Protein AF-A0AAU9UWS0-F1 (afdb_monomer)

Radius of gyration: 26.21 Å; Cα contacts (8 Å, |Δi|>4): 489; chains: 1; bounding box: 70×88×86 Å

Organism: Euphydryas editha (NCBI:txid104508)

Foldseek 3Di:
DPDPVNVVVVVVVVVVVVVVVVVPDDDFQDADPFQDCDDDPNRLCVVVCVCCVVVVFVCLRCQLQAEEEEEDCAQQRLLLLLVSLSSNHNEYEYEDQDADDPVRVLGPDDDPVRGPPRSQVRSVVVSCRNHVNYHYHGDNDDCLDPVNVVVVLCCQQQVGPVRGHGQEYEYPDADVSSLVSVLVSCLVNQGKYKYKYADLQRQKIKIFTDRHQFADTCVNDDPPCVVVVPDVVVVDDPPRGRDHHNVSSNVRSVVVNVVVSCCVGPVDHQGMWMAGNVVRDTDTDDSPDRPRPDDPPDDDDDDDDDDDDDPDDDDDDDPDDDDDDDDDDDDDDDDDDDDDDDDDDDDDDDDD

InterPro domains:
  IPR000594 THIF-type NAD/FAD binding fold [PF00899] (45-255)
  IPR029752 D-isomer specific 2-hydroxyacid dehydrogenase, NAD-binding domain conserved site 1 [PS00065] (68-96)
  IPR035985 Ubiquitin-activating enzyme-like [SSF69572] (36-256)
  IPR045886 ThiF/MoeB/HesA family [PTHR10953] (35-238)

pLDDT: mean 72.73, std 25.73, range [22.48, 98.5]

Sequence (352 aa):
MANVEELKKKISELEAKLAAAQGNSGPVRQKIDVMSSEVVDSNPYSRLMALKRMGIVDNYEKIRELSVAIVGVGGVGSVTAEMLTRCGIGKLILFDYDKVELANMNRLFFQPHQAGLSKVDAAAGTLQSINPDVAIDAYNYNITTVDNFQKFCDTISTGSLTGGPVDLVLSCVDNFEARMAINTACNELNQRWFESGVSENAVSGHIQFIIPGETACFACAPPLVVASKIDEKTLKKEGVCAASLPTTMGIVAGFLEDRQCNYWHRDLTSLCLRIGNTSNEISRAHPGRRVDLRPTFRDGGTEGRQGGECAGQTPPEPRRTQRRPQAAVLRSLPEYGDVRCPGLGGSPHREK

Nearest PDB structures (foldseek):
  6h77-assembly1_B  TM=9.672E-01  e=1.153E-42  Homo sapiens
  6h77-assembly2_D  TM=9.673E-01  e=1.304E-42  Homo sapiens
  6h77-assembly1_A  TM=9.525E-01  e=7.777E-42  Homo sapiens
  6h78-assembly4_H  TM=9.363E-01  e=7.138E-41  Homo sapiens
  6h78-assembly8_P  TM=9.263E-01  e=7.138E-41  Homo sapiens

Secondary structure (DSSP, 8-state):
---HHHHHHHHHHHHHHHHHHHTT---PPPP-SS------TT-TTHHHHHHHHTTS-TTGGGGGG-EEEEE--SHHHHHHHHHHHHHT-SEEEEE--PBP-GGGTTSSS--GGGTTSBHHHHHHHHHHHH-TTSEEEEE-S-TTSHHHHHHHHHHHHH-STTSS--SEEEE--SSHHHHHHHHHHHHHTT--EEEEEE-TTSSEEEEEEE-TTTS--TTTS--HHHHTT--GGGTS-TT-PPP--HHHHHHHHHHHHHHHHHHHHH-----EEEEETTTTEEEEPPS--------------------------PPPP------PPPPPP-PPPPPPP--PPP----------

Mean predicted aligned error: 14.97 Å

Solvent-accessible surface area (backbone atoms only — not comparable to full-atom values): 21258 Å² total; per-residue (Å²): 129,86,51,72,66,60,54,52,53,51,49,54,54,49,52,52,50,49,52,58,62,58,70,68,63,67,94,74,73,73,72,64,94,69,93,53,65,57,85,47,93,88,42,89,47,18,74,61,42,42,37,37,78,71,68,77,31,91,65,65,71,58,42,44,70,37,16,38,35,37,36,23,53,45,58,35,25,38,49,34,52,47,53,43,43,74,75,43,34,21,30,42,36,35,31,24,61,53,60,34,49,73,87,52,58,70,32,63,82,69,54,79,91,47,48,75,36,45,34,26,59,52,44,47,56,53,46,40,68,74,28,58,62,37,44,73,48,65,38,81,48,59,56,73,42,78,86,35,33,57,56,49,46,51,44,46,48,37,61,18,85,86,56,36,52,39,71,32,38,38,40,33,49,91,55,68,68,53,54,48,44,52,44,50,48,25,52,76,67,64,40,43,33,35,44,40,49,68,41,57,79,28,47,34,35,37,41,34,50,28,40,56,94,69,39,71,46,67,81,73,70,51,56,68,52,65,71,68,67,52,65,68,71,80,73,59,53,89,94,64,76,67,48,72,40,46,66,50,28,50,51,50,21,50,50,54,50,52,46,50,54,37,38,78,70,64,72,52,80,72,50,30,44,38,42,31,73,88,74,74,43,77,49,70,55,74,92,83,68,79,70,87,72,76,78,82,79,77,80,94,71,94,80,83,93,75,91,78,79,82,82,82,75,78,79,80,79,84,78,84,74,91,70,81,89,74,89,79,81,84,82,81,79,87,85,80,80,89,80,89,80,84,84,89,79,84,88,90,85,84,88,134

Structure (mmCIF, N/CA/C/O backbone):
data_AF-A0AAU9UWS0-F1
#
_entry.id   AF-A0AAU9UWS0-F1
#
loop_
_atom_site.group_PDB
_atom_site.id
_atom_site.type_symbol
_atom_site.label_atom_id
_atom_site.label_alt_id
_atom_site.label_comp_id
_atom_site.label_asym_id
_atom_site.label_entity_id
_atom_site.label_seq_id
_atom_site.pdbx_PDB_ins_code
_atom_site.Cartn_x
_atom_site.Cartn_y
_atom_site.Cartn_z
_atom_site.occupancy
_atom_site.B_iso_or_equiv
_atom_site.auth_seq_id
_atom_site.auth_comp_id
_atom_site.auth_asym_id
_atom_site.auth_atom_id
_atom_site.pdbx_PDB_model_num
ATOM 1 N N . MET A 1 1 ? 32.685 5.531 36.973 1.00 55.31 1 MET A N 1
ATOM 2 C CA . MET A 1 1 ? 31.607 4.560 36.694 1.00 55.31 1 MET A CA 1
ATOM 3 C C . MET A 1 1 ? 30.335 5.177 37.243 1.00 55.31 1 MET A C 1
ATOM 5 O O . MET A 1 1 ? 30.338 5.505 38.421 1.00 55.31 1 MET A O 1
ATOM 9 N N . ALA A 1 2 ? 29.336 5.469 36.404 1.00 57.09 2 ALA A N 1
ATOM 10 C CA . ALA A 1 2 ? 28.082 6.053 36.886 1.00 57.09 2 ALA A CA 1
ATOM 11 C C . ALA A 1 2 ? 27.468 5.117 37.937 1.00 57.09 2 ALA A C 1
ATOM 13 O O . ALA A 1 2 ? 27.395 3.907 37.712 1.00 57.09 2 ALA A O 1
ATOM 14 N N . ASN A 1 3 ? 27.116 5.664 39.100 1.00 81.94 3 ASN A N 1
ATOM 15 C CA . ASN A 1 3 ? 26.627 4.875 40.223 1.00 81.94 3 ASN A CA 1
ATOM 16 C C . ASN A 1 3 ? 25.255 4.281 39.852 1.00 81.94 3 ASN A C 1
ATOM 18 O O . ASN A 1 3 ? 24.423 4.966 39.257 1.00 81.94 3 ASN A O 1
ATOM 22 N N . VAL A 1 4 ? 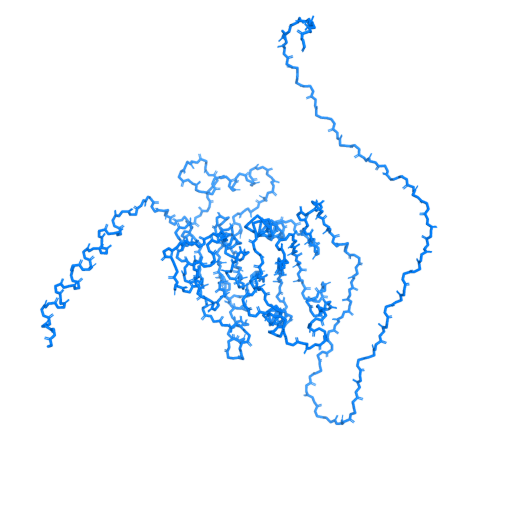25.003 3.011 40.180 1.00 83.81 4 VAL A N 1
ATOM 23 C CA . VAL A 1 4 ? 23.767 2.285 39.801 1.00 83.81 4 VAL A CA 1
ATOM 24 C C . VAL A 1 4 ? 22.504 3.034 40.255 1.00 83.81 4 VAL A C 1
ATOM 26 O O . VAL A 1 4 ? 21.469 3.001 39.591 1.00 83.81 4 VAL A O 1
ATOM 29 N N . GLU A 1 5 ? 22.605 3.762 41.362 1.00 83.69 5 GLU A N 1
ATOM 30 C CA . GLU A 1 5 ? 21.564 4.629 41.919 1.00 83.69 5 GLU A CA 1
ATOM 31 C C . GLU A 1 5 ? 21.222 5.835 41.035 1.00 83.69 5 GLU A C 1
ATOM 33 O O . GLU A 1 5 ? 20.052 6.185 40.875 1.00 83.69 5 GLU A O 1
ATOM 38 N N . GLU A 1 6 ? 22.226 6.436 40.400 1.00 86.56 6 GLU A N 1
ATOM 39 C CA . GLU A 1 6 ? 22.055 7.585 39.511 1.00 86.56 6 GLU A CA 1
ATOM 40 C C . GLU A 1 6 ? 21.340 7.173 38.217 1.00 86.56 6 GLU A C 1
ATOM 42 O O . GLU A 1 6 ? 20.445 7.872 37.742 1.00 86.56 6 GLU A O 1
ATOM 47 N N . LEU A 1 7 ? 21.661 5.983 37.695 1.00 86.31 7 LEU A N 1
ATOM 48 C CA . LEU A 1 7 ? 20.977 5.399 36.539 1.00 86.31 7 LEU A CA 1
ATOM 49 C C . LEU A 1 7 ? 19.516 5.056 36.851 1.00 86.31 7 LEU A C 1
ATOM 51 O O . LEU A 1 7 ? 18.639 5.379 36.054 1.00 86.31 7 LEU A O 1
ATOM 55 N N . LYS A 1 8 ? 19.231 4.469 38.021 1.00 86.06 8 LYS A N 1
ATOM 56 C CA . LYS A 1 8 ? 17.854 4.163 38.452 1.00 86.06 8 LYS A CA 1
ATOM 57 C C . LYS A 1 8 ? 17.001 5.420 38.599 1.00 86.06 8 LYS A C 1
ATOM 59 O O . LYS A 1 8 ? 15.863 5.441 38.135 1.00 86.06 8 LYS A O 1
ATOM 64 N N . LYS A 1 9 ? 17.558 6.485 39.182 1.00 90.50 9 LYS A N 1
ATOM 65 C CA . LYS A 1 9 ? 16.871 7.778 39.291 1.00 90.50 9 LYS A CA 1
ATOM 66 C C . LYS A 1 9 ? 16.565 8.367 37.912 1.00 90.50 9 LYS A C 1
ATOM 68 O O . LYS A 1 9 ? 15.461 8.843 37.676 1.00 90.50 9 LYS A O 1
ATOM 73 N N . LYS A 1 10 ? 17.516 8.270 36.980 1.00 89.50 10 LYS A N 1
ATOM 74 C CA . LYS A 1 10 ? 17.355 8.764 35.608 1.00 89.50 10 LYS A CA 1
ATOM 75 C C . LYS A 1 10 ? 16.310 7.972 34.817 1.00 89.50 10 LYS A C 1
ATOM 77 O O . LYS A 1 10 ? 15.551 8.574 34.069 1.00 89.50 10 LYS A O 1
ATOM 82 N N . ILE A 1 11 ? 16.241 6.653 35.010 1.00 90.50 11 ILE A N 1
ATOM 83 C CA . ILE A 1 11 ? 15.193 5.798 34.428 1.00 90.50 11 ILE A CA 1
ATOM 84 C C . ILE A 1 11 ? 13.820 6.211 34.964 1.00 90.50 11 ILE A C 1
ATOM 86 O O . ILE A 1 11 ? 12.936 6.507 34.171 1.00 90.50 11 ILE A O 1
ATOM 90 N N . SER A 1 12 ? 13.673 6.349 36.284 1.00 87.06 12 SER A N 1
ATOM 91 C CA . SER A 1 12 ? 12.421 6.794 36.911 1.00 87.06 12 SER A CA 1
ATOM 92 C C . SER A 1 12 ? 11.970 8.181 36.425 1.00 87.06 12 SER A C 1
ATOM 94 O O . SER A 1 12 ? 10.793 8.387 36.133 1.00 87.06 12 SER A O 1
ATOM 96 N N . GLU A 1 13 ? 12.895 9.136 36.286 1.00 89.38 13 GLU A N 1
ATOM 97 C CA . GLU A 1 13 ? 12.585 10.462 35.740 1.00 89.38 13 GLU A CA 1
ATOM 98 C C . GLU A 1 13 ? 12.164 10.406 34.264 1.00 89.38 13 GLU A C 1
ATOM 100 O O . GLU A 1 13 ? 11.300 11.175 33.840 1.00 89.38 13 GLU A O 1
ATOM 105 N N . LEU A 1 14 ? 12.765 9.518 33.467 1.00 88.62 14 LEU A N 1
ATOM 106 C CA . LEU A 1 14 ? 12.394 9.315 32.066 1.00 88.62 14 LEU A CA 1
ATOM 107 C C . LEU A 1 14 ? 11.036 8.621 31.933 1.00 88.62 14 LEU A C 1
ATOM 109 O O . LEU A 1 14 ? 10.243 9.041 31.098 1.00 88.62 14 LEU A O 1
ATOM 113 N N . GLU A 1 15 ? 10.732 7.635 32.775 1.00 83.56 15 GLU A N 1
ATOM 114 C CA . GLU A 1 15 ? 9.419 6.982 32.847 1.00 83.56 15 GLU A CA 1
ATOM 115 C C . GLU A 1 15 ? 8.322 7.978 33.243 1.00 83.56 15 GLU A C 1
ATOM 117 O O . GLU A 1 15 ? 7.266 8.017 32.615 1.00 83.56 15 GLU A O 1
ATOM 122 N N . ALA A 1 16 ? 8.588 8.857 34.215 1.00 78.50 16 ALA A N 1
ATOM 123 C CA . ALA A 1 16 ? 7.656 9.914 34.605 1.00 78.50 16 ALA A CA 1
ATOM 124 C C . ALA A 1 16 ? 7.432 10.939 33.478 1.00 78.50 16 ALA A C 1
ATOM 126 O O . ALA A 1 16 ? 6.302 11.364 33.237 1.00 78.50 16 ALA A O 1
ATOM 127 N N . LYS A 1 17 ? 8.491 11.315 32.747 1.00 81.75 17 LYS A N 1
ATOM 128 C CA . LYS A 1 17 ? 8.386 12.192 31.567 1.00 81.75 17 LYS A CA 1
ATOM 129 C 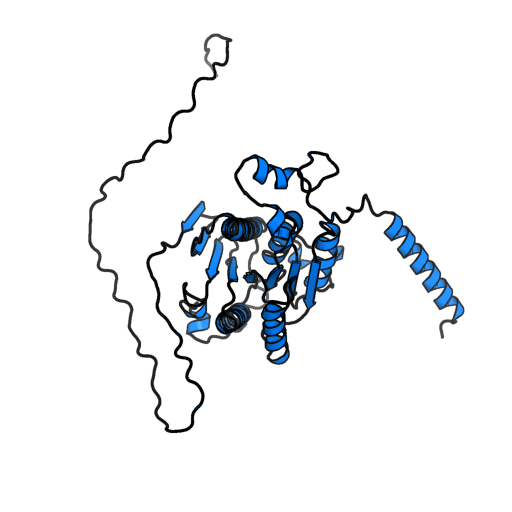C . LYS A 1 17 ? 7.646 11.520 30.412 1.00 81.75 17 LYS A C 1
ATOM 131 O O . LYS A 1 17 ? 6.868 12.189 29.738 1.00 81.75 17 LYS A O 1
ATOM 136 N N . LEU A 1 18 ? 7.853 10.220 30.204 1.00 75.62 18 LEU A N 1
ATOM 137 C CA . LEU A 1 18 ? 7.131 9.420 29.216 1.00 75.62 18 LEU A CA 1
ATOM 138 C C . LEU A 1 18 ? 5.636 9.374 29.557 1.00 75.62 18 LEU A C 1
ATOM 140 O O . LEU A 1 18 ? 4.812 9.676 28.700 1.00 75.62 18 LEU A O 1
ATOM 144 N N . ALA A 1 19 ? 5.293 9.093 30.815 1.00 66.56 19 ALA A N 1
ATOM 145 C CA . ALA A 1 19 ? 3.914 9.075 31.293 1.00 66.56 19 ALA A CA 1
ATOM 146 C C . ALA A 1 19 ? 3.243 10.456 31.177 1.00 66.56 19 ALA A C 1
ATOM 148 O O . ALA A 1 19 ? 2.097 10.553 30.743 1.00 66.56 19 ALA A O 1
ATOM 149 N N . ALA A 1 20 ? 3.961 11.540 31.492 1.00 63.38 20 ALA A N 1
ATOM 150 C CA . ALA A 1 20 ? 3.462 12.907 31.336 1.00 63.38 20 ALA A CA 1
ATOM 151 C C . ALA A 1 20 ? 3.269 13.308 29.860 1.00 63.38 20 ALA A C 1
ATOM 153 O O . ALA A 1 20 ? 2.310 14.004 29.534 1.00 63.38 20 ALA A O 1
ATOM 154 N N . ALA A 1 21 ? 4.143 12.849 28.959 1.00 63.69 21 ALA A N 1
ATOM 155 C CA . ALA A 1 21 ? 3.995 13.056 27.518 1.00 63.69 21 ALA A CA 1
ATOM 156 C C . ALA A 1 21 ? 2.835 12.231 26.929 1.00 63.69 21 ALA A C 1
ATOM 158 O O . ALA A 1 21 ? 2.129 12.708 26.043 1.00 63.69 21 ALA A O 1
ATOM 159 N N . GLN A 1 22 ? 2.605 11.023 27.448 1.00 59.25 22 GLN A N 1
ATOM 160 C CA . GLN A 1 22 ? 1.481 10.160 27.071 1.00 59.25 22 GLN A CA 1
ATOM 161 C C . GLN A 1 22 ? 0.138 10.666 27.618 1.00 59.25 22 GLN A C 1
ATOM 163 O O . GLN A 1 22 ? -0.881 10.512 26.953 1.00 59.25 22 GLN A O 1
ATOM 168 N N . GLY A 1 23 ? 0.127 11.331 28.778 1.00 46.03 23 GLY A N 1
ATOM 169 C CA . GLY A 1 23 ? -1.076 11.908 29.393 1.00 46.03 23 GLY A CA 1
ATOM 170 C C . GLY A 1 23 ? -1.702 13.082 28.630 1.00 46.03 23 GLY A C 1
ATOM 171 O O . GLY A 1 23 ? -2.795 13.516 28.982 1.00 46.03 23 GLY A O 1
ATOM 172 N N . ASN A 1 24 ? -1.041 13.581 27.581 1.00 47.44 24 ASN A N 1
ATOM 173 C CA . ASN A 1 24 ? -1.534 14.663 26.724 1.00 47.44 24 ASN A CA 1
ATOM 174 C C . ASN A 1 24 ? -2.158 14.152 25.409 1.00 47.44 24 ASN A C 1
ATOM 176 O O . ASN A 1 24 ? -2.361 14.924 24.470 1.00 47.44 24 ASN A O 1
ATOM 180 N N . SER A 1 25 ? -2.438 12.847 25.308 1.00 54.41 25 SER A N 1
ATOM 181 C CA . SER A 1 25 ? -3.137 12.280 24.159 1.00 54.41 25 SER A CA 1
ATOM 182 C C . SER A 1 25 ? -4.576 12.794 24.146 1.00 54.41 25 SER A C 1
ATOM 184 O O . SER A 1 25 ? -5.340 12.524 25.074 1.00 54.41 25 SER A O 1
ATOM 186 N N . GLY A 1 26 ? -4.951 13.532 23.099 1.00 58.41 26 GLY A N 1
ATOM 187 C CA . GLY A 1 26 ? -6.345 13.885 22.827 1.00 58.41 26 GLY A CA 1
ATOM 188 C C . GLY A 1 26 ? -7.258 12.648 22.737 1.00 58.41 26 GLY A C 1
ATOM 189 O O . GLY A 1 26 ? -6.796 11.522 22.918 1.00 58.41 26 GLY A O 1
ATOM 190 N N . PRO A 1 27 ? -8.560 12.823 22.457 1.00 63.34 27 PRO A N 1
ATOM 191 C CA . PRO A 1 27 ? -9.505 11.709 22.418 1.00 63.34 27 PRO A CA 1
ATOM 192 C C . PRO A 1 27 ? -9.009 10.595 21.485 1.00 63.34 27 PRO A C 1
ATOM 194 O O . PRO A 1 27 ? -8.915 10.775 20.271 1.00 63.34 27 PRO A O 1
ATOM 197 N N . VAL A 1 28 ? -8.670 9.444 22.072 1.00 69.75 28 VAL A N 1
ATOM 198 C CA . VAL A 1 28 ? -8.233 8.256 21.337 1.00 69.75 28 VAL A CA 1
ATOM 199 C C . VAL A 1 28 ? -9.476 7.536 20.844 1.00 69.75 28 VAL A C 1
ATOM 201 O O . VAL A 1 28 ? -10.366 7.190 21.624 1.00 69.75 28 VAL A O 1
ATOM 204 N N . ARG A 1 29 ? -9.545 7.320 19.532 1.00 81.00 29 ARG A N 1
ATOM 205 C CA . ARG A 1 29 ? -10.614 6.539 18.919 1.00 81.00 29 ARG A CA 1
ATOM 206 C C . ARG A 1 29 ? -10.610 5.124 19.506 1.00 81.00 29 ARG A C 1
ATOM 208 O O . ARG A 1 29 ? -9.566 4.484 19.560 1.00 81.00 29 ARG A O 1
ATOM 215 N N . GLN A 1 30 ? -11.773 4.636 19.928 1.00 86.06 30 GLN A N 1
ATOM 216 C CA . GLN A 1 30 ? -11.927 3.256 20.392 1.00 86.06 30 GLN A CA 1
ATOM 217 C C . GLN A 1 30 ? -12.166 2.300 19.223 1.00 86.06 30 GLN A C 1
ATOM 219 O O . GLN A 1 30 ? -12.632 2.713 18.156 1.00 86.06 30 GLN A O 1
ATOM 224 N N . LYS A 1 31 ? -11.848 1.022 19.446 1.00 90.06 31 LYS A N 1
ATOM 225 C CA . LYS A 1 31 ? -12.117 -0.042 18.483 1.00 90.06 31 LYS A CA 1
ATOM 226 C C . LYS A 1 31 ? -13.625 -0.296 18.390 1.00 90.06 31 LYS A C 1
ATOM 228 O O . LYS A 1 31 ? -14.308 -0.373 19.407 1.00 90.06 31 LYS A O 1
ATOM 233 N N . ILE A 1 32 ? -14.131 -0.412 17.171 1.00 90.50 32 ILE A N 1
ATOM 234 C CA . ILE A 1 32 ? -15.524 -0.684 16.830 1.00 90.50 32 ILE A CA 1
ATOM 235 C C . ILE A 1 32 ? -15.575 -2.071 16.196 1.00 90.50 32 ILE A C 1
ATOM 237 O O . ILE A 1 32 ? -15.026 -2.274 15.113 1.00 90.50 32 ILE A O 1
ATOM 241 N N . ASP A 1 33 ? -16.273 -3.019 16.816 1.00 87.62 33 ASP A N 1
ATOM 242 C CA . ASP A 1 33 ? -16.342 -4.397 16.306 1.00 87.62 33 ASP A CA 1
ATOM 243 C C . ASP A 1 33 ? -17.266 -4.534 15.090 1.00 87.62 33 ASP A C 1
ATOM 245 O O . ASP A 1 33 ? -16.942 -5.237 14.134 1.00 87.62 33 ASP A O 1
ATOM 249 N N . VAL A 1 34 ? -18.382 -3.799 15.071 1.00 87.38 34 VAL A N 1
ATOM 250 C CA . VAL A 1 34 ? -19.378 -3.849 13.991 1.00 87.38 34 VAL A CA 1
ATOM 251 C C . VAL A 1 34 ? -19.614 -2.454 13.428 1.00 87.38 34 VAL A C 1
ATOM 253 O O . VAL A 1 34 ? -19.892 -1.511 14.168 1.00 87.38 34 VAL A O 1
ATOM 256 N N . MET A 1 35 ? -19.519 -2.316 12.104 1.00 87.94 35 MET A N 1
ATOM 257 C CA . MET A 1 35 ? -19.745 -1.038 11.434 1.00 87.94 35 MET A CA 1
ATOM 258 C C . MET A 1 35 ? -21.229 -0.651 11.518 1.00 87.94 35 MET A C 1
ATOM 260 O O . MET A 1 35 ? -22.098 -1.370 11.030 1.00 87.94 35 MET A O 1
ATOM 264 N N . SER A 1 36 ? -21.524 0.487 12.151 1.00 86.88 36 SER A N 1
ATOM 265 C CA . SER A 1 36 ? -22.892 0.985 12.328 1.00 86.88 36 SER A CA 1
ATOM 266 C C . SER A 1 36 ? -23.236 2.058 11.297 1.00 86.88 36 SER A C 1
ATOM 268 O O . SER A 1 36 ? -22.412 2.914 10.972 1.00 86.88 36 SER A O 1
ATOM 270 N N . SER A 1 37 ? -24.488 2.059 10.828 1.00 86.00 37 SER A N 1
ATOM 271 C CA . SER A 1 37 ? -25.032 3.131 9.980 1.00 86.00 37 SER A CA 1
ATOM 272 C C . SER A 1 37 ? -25.582 4.321 10.775 1.00 86.00 37 SER A C 1
ATOM 274 O O . SER A 1 37 ? -26.050 5.295 10.186 1.00 86.00 37 SER A O 1
ATOM 276 N N . GLU A 1 38 ? -25.566 4.250 12.106 1.00 86.50 38 GLU A N 1
ATOM 277 C CA . GLU A 1 38 ? -26.071 5.308 12.974 1.00 86.50 38 GLU A CA 1
ATOM 278 C C . GLU A 1 38 ? -25.337 6.633 12.723 1.00 86.50 38 GLU A C 1
ATOM 280 O O . GLU A 1 38 ? -24.106 6.688 12.678 1.00 86.50 38 GLU A O 1
ATOM 285 N N . VAL A 1 39 ? -26.102 7.710 12.535 1.00 88.75 39 VAL A N 1
ATOM 286 C CA . VAL A 1 39 ? -25.559 9.035 12.219 1.00 88.75 39 VAL A CA 1
ATOM 287 C C . VAL A 1 39 ? -25.412 9.816 13.517 1.00 88.75 39 VAL A C 1
ATOM 289 O O . VAL A 1 39 ? -26.301 10.561 13.915 1.00 88.75 39 VAL A O 1
ATOM 292 N N . VAL A 1 40 ? -24.276 9.606 14.171 1.00 87.50 40 VAL A N 1
ATOM 293 C CA . VAL A 1 40 ? -23.841 10.324 15.373 1.00 87.50 40 VAL A CA 1
ATOM 294 C C . VAL A 1 40 ? -22.407 10.805 15.179 1.00 87.50 40 VAL A C 1
ATOM 296 O O . VAL A 1 40 ? -21.637 10.198 14.430 1.00 87.50 40 VAL A O 1
ATOM 299 N N . ASP A 1 41 ? -22.030 11.890 15.852 1.00 83.19 41 ASP A N 1
ATOM 300 C CA . ASP A 1 41 ? -20.695 12.486 15.702 1.00 83.19 41 ASP A CA 1
ATOM 301 C C . ASP A 1 41 ? -19.568 11.583 16.224 1.00 83.19 41 ASP A C 1
ATOM 303 O O . ASP A 1 41 ? -18.431 11.689 15.772 1.00 83.19 41 ASP A O 1
ATOM 307 N N . SER A 1 42 ? -19.885 10.640 17.113 1.00 85.81 42 SER A N 1
ATOM 308 C CA . SER A 1 42 ? -18.951 9.626 17.610 1.00 85.81 42 SER A CA 1
ATOM 309 C C . SER A 1 42 ? -18.711 8.466 16.637 1.00 85.81 42 SER A C 1
ATOM 311 O O . SER A 1 42 ? -17.771 7.702 16.849 1.00 85.81 42 SER A O 1
ATOM 313 N N . ASN A 1 43 ? -19.527 8.308 15.584 1.00 88.25 43 ASN A N 1
ATOM 314 C CA . ASN A 1 43 ? -19.390 7.217 14.619 1.00 88.25 43 ASN A CA 1
ATOM 315 C C . ASN A 1 43 ? -18.567 7.664 13.393 1.00 88.25 43 ASN A C 1
ATOM 317 O O . ASN A 1 43 ? -19.117 8.321 12.496 1.00 88.25 43 ASN A O 1
ATOM 321 N N . PRO A 1 44 ? -17.291 7.249 13.278 1.00 88.56 44 PRO A N 1
ATOM 322 C CA . PRO A 1 44 ? -16.430 7.626 12.157 1.00 88.56 44 PRO A CA 1
ATOM 323 C C . PRO A 1 44 ? -16.886 7.018 10.822 1.00 88.56 44 PRO A C 1
ATOM 325 O O . PRO A 1 44 ? -16.556 7.551 9.766 1.00 88.56 44 PRO A O 1
ATOM 328 N N . TYR A 1 45 ? -17.682 5.943 10.847 1.00 90.69 45 TYR A N 1
ATOM 329 C CA . TYR A 1 45 ? -18.176 5.261 9.648 1.00 90.69 45 TYR A CA 1
ATOM 330 C C . TYR A 1 45 ? -19.523 5.784 9.148 1.00 90.69 45 TYR A C 1
ATOM 332 O O . TYR A 1 45 ? -19.959 5.405 8.066 1.00 90.69 45 TYR A O 1
ATOM 340 N N . SER A 1 46 ? -20.184 6.678 9.890 1.00 89.38 46 SER A N 1
ATOM 341 C CA . SER A 1 46 ? -21.529 7.179 9.564 1.00 89.38 46 SER A CA 1
ATOM 342 C C . SER A 1 46 ? -21.657 7.721 8.131 1.00 89.38 46 SER A C 1
ATOM 344 O O . SER A 1 46 ? -22.635 7.428 7.443 1.00 89.38 46 SER A O 1
ATOM 346 N N . ARG A 1 47 ? -20.653 8.472 7.652 1.00 88.69 47 ARG A N 1
ATOM 347 C CA . ARG A 1 47 ? -20.633 9.046 6.291 1.00 88.69 47 ARG A CA 1
ATOM 348 C C . ARG A 1 47 ? -20.333 7.994 5.218 1.00 88.69 47 ARG A C 1
ATOM 350 O O . ARG A 1 47 ? -20.873 8.084 4.123 1.00 88.69 47 ARG A O 1
ATOM 357 N N . LEU A 1 48 ? -19.530 6.984 5.540 1.00 87.12 48 LEU A N 1
ATOM 358 C CA . LEU A 1 48 ? -19.213 5.879 4.631 1.00 87.12 48 LEU A CA 1
ATOM 359 C C . LEU A 1 48 ? -20.421 4.949 4.465 1.00 87.12 48 LEU A C 1
ATOM 361 O O . LEU A 1 48 ? -20.844 4.648 3.353 1.00 87.12 48 LEU A O 1
ATOM 365 N N . MET A 1 49 ? -21.083 4.616 5.572 1.00 85.69 49 MET A N 1
ATOM 366 C CA . MET A 1 49 ? -22.313 3.823 5.591 1.00 85.69 49 MET A CA 1
ATOM 367 C C . MET A 1 49 ? -23.503 4.517 4.918 1.00 85.69 49 MET A C 1
ATOM 369 O O . MET A 1 49 ? -24.465 3.856 4.520 1.00 85.69 49 MET A O 1
ATOM 373 N N . ALA A 1 50 ? -23.450 5.839 4.732 1.00 87.06 50 ALA A N 1
ATOM 374 C CA . ALA A 1 50 ? -24.435 6.550 3.926 1.00 87.06 50 ALA A CA 1
ATOM 375 C C . ALA A 1 50 ? -24.409 6.107 2.450 1.00 87.06 50 ALA A C 1
ATOM 377 O O . ALA A 1 50 ? -25.466 6.093 1.824 1.00 87.06 50 ALA A O 1
ATOM 378 N N . LEU A 1 51 ? -23.266 5.648 1.916 1.00 81.75 51 LEU A N 1
ATOM 379 C CA . LEU A 1 51 ? -23.165 5.111 0.548 1.00 81.75 51 LEU A CA 1
ATOM 380 C C . LEU A 1 51 ? -24.085 3.903 0.333 1.00 81.75 51 LEU A C 1
ATOM 382 O O . LEU A 1 51 ? -24.680 3.765 -0.738 1.00 81.75 51 LEU A O 1
ATOM 386 N N . LYS A 1 52 ? -24.263 3.081 1.375 1.00 82.94 52 LYS A N 1
ATOM 387 C CA . LYS A 1 52 ? -25.219 1.969 1.389 1.00 82.94 52 LYS A CA 1
ATOM 388 C C . LYS A 1 52 ? -26.662 2.445 1.362 1.00 82.94 52 LYS A C 1
ATOM 390 O O . LYS A 1 52 ? -27.467 1.944 0.586 1.00 82.94 52 LYS A O 1
ATOM 395 N N . ARG A 1 53 ? -26.987 3.478 2.142 1.00 83.00 53 ARG A N 1
ATOM 396 C CA . ARG A 1 53 ? -28.331 4.086 2.148 1.00 83.00 53 ARG A CA 1
ATOM 397 C C . ARG A 1 53 ? -28.677 4.768 0.825 1.00 83.00 53 ARG A C 1
ATOM 399 O O . ARG A 1 53 ? -29.839 4.792 0.443 1.00 83.00 53 ARG A O 1
ATOM 406 N N . MET A 1 54 ? -27.676 5.308 0.135 1.00 85.06 54 MET A N 1
ATOM 407 C CA . MET A 1 54 ? -27.827 5.946 -1.173 1.00 85.06 54 MET A CA 1
ATOM 408 C C . MET A 1 54 ? -27.875 4.944 -2.338 1.00 85.06 54 MET A C 1
ATOM 410 O O . MET A 1 54 ? -28.040 5.368 -3.479 1.00 85.06 54 MET A O 1
ATOM 414 N N . GLY A 1 55 ? -27.711 3.640 -2.081 1.00 80.81 55 GLY A N 1
ATOM 415 C CA . GLY A 1 55 ? -27.682 2.613 -3.127 1.00 80.81 55 GLY A CA 1
ATOM 416 C C . GLY A 1 55 ? -26.466 2.712 -4.056 1.00 80.81 55 GLY A C 1
ATOM 417 O O . GLY A 1 55 ? -26.526 2.272 -5.201 1.00 80.81 55 GLY A O 1
ATOM 418 N N . ILE A 1 56 ? -25.372 3.334 -3.599 1.00 77.44 56 ILE A N 1
ATOM 419 C CA . ILE A 1 56 ? -24.115 3.411 -4.361 1.00 77.44 56 ILE A CA 1
ATOM 420 C C . ILE A 1 56 ? -23.296 2.132 -4.146 1.00 77.44 56 ILE A C 1
ATOM 422 O O . ILE A 1 56 ? -22.681 1.634 -5.088 1.00 77.44 56 ILE A O 1
ATOM 426 N N . VAL A 1 57 ? -23.303 1.612 -2.913 1.00 76.00 57 VAL A N 1
ATOM 427 C CA . VAL A 1 57 ? -22.572 0.411 -2.491 1.00 76.00 57 VAL A CA 1
ATOM 428 C C . VAL A 1 57 ? -23.486 -0.482 -1.655 1.00 76.00 57 VAL A C 1
ATOM 430 O O . VAL A 1 57 ? -23.843 -0.113 -0.544 1.00 76.00 57 VAL A O 1
ATOM 433 N N . ASP A 1 58 ? -23.828 -1.675 -2.137 1.00 77.88 58 ASP A N 1
ATOM 434 C CA . ASP A 1 58 ? -24.826 -2.526 -1.464 1.00 77.88 58 ASP A CA 1
ATOM 435 C C . ASP A 1 58 ? -24.348 -3.094 -0.115 1.00 77.88 58 ASP A C 1
ATOM 437 O O . ASP A 1 58 ? -25.125 -3.213 0.836 1.00 77.88 58 ASP A O 1
ATOM 441 N N . ASN A 1 59 ? -23.060 -3.432 -0.010 1.00 82.38 59 ASN A N 1
ATOM 442 C CA . ASN A 1 59 ? -22.471 -4.045 1.181 1.00 82.38 59 ASN A CA 1
ATOM 443 C C . ASN A 1 59 ? -21.115 -3.413 1.510 1.00 82.38 59 ASN A C 1
ATOM 445 O O . ASN A 1 59 ? -20.061 -3.994 1.246 1.00 82.38 59 ASN A O 1
ATOM 449 N N . TYR A 1 60 ? -21.155 -2.191 2.042 1.00 83.25 60 TYR A N 1
ATOM 450 C CA . TYR A 1 60 ? -19.949 -1.442 2.395 1.00 83.25 60 TYR A CA 1
ATOM 451 C C . TYR A 1 60 ? -19.149 -2.156 3.495 1.00 83.25 60 TYR A C 1
ATOM 453 O O . TYR A 1 60 ? -17.923 -2.170 3.463 1.00 83.25 60 TYR A O 1
ATOM 461 N N . GLU A 1 61 ? -19.829 -2.822 4.433 1.00 86.69 61 GLU A N 1
ATOM 462 C CA . GLU A 1 61 ? -19.201 -3.489 5.578 1.00 86.69 61 GLU A CA 1
ATOM 463 C C . GLU A 1 61 ? -18.209 -4.589 5.169 1.00 86.69 61 GLU A C 1
ATOM 465 O O . GLU A 1 61 ? -17.253 -4.844 5.902 1.00 86.69 61 GLU A O 1
ATOM 470 N N . LYS A 1 62 ? -18.379 -5.177 3.974 1.00 86.06 62 LYS A N 1
ATOM 471 C CA . LYS A 1 62 ? -17.487 -6.202 3.411 1.00 86.06 62 LYS A CA 1
ATOM 472 C C . LYS A 1 62 ? -16.028 -5.745 3.312 1.00 86.06 62 LYS A C 1
ATOM 474 O O . LYS A 1 62 ? -15.130 -6.579 3.347 1.00 86.06 62 LYS A O 1
ATOM 479 N N . ILE A 1 63 ? -15.763 -4.436 3.247 1.00 86.06 63 ILE A N 1
ATOM 480 C CA . ILE A 1 63 ? -14.394 -3.899 3.226 1.00 86.06 63 ILE A CA 1
ATOM 481 C C . ILE A 1 63 ? -13.559 -4.354 4.440 1.00 86.06 63 ILE A C 1
ATOM 483 O O . ILE A 1 63 ? -12.343 -4.502 4.337 1.00 86.06 63 ILE A O 1
ATOM 487 N N . ARG A 1 64 ? -14.209 -4.661 5.572 1.00 90.12 64 ARG A N 1
ATOM 488 C CA . ARG A 1 64 ? -13.556 -5.172 6.788 1.00 90.12 64 ARG A CA 1
ATOM 489 C C . ARG A 1 64 ? -13.064 -6.609 6.698 1.00 90.12 64 ARG A C 1
ATOM 491 O O . ARG A 1 64 ? -12.300 -7.037 7.554 1.00 90.12 64 ARG A O 1
ATOM 498 N N . GLU A 1 65 ? -13.508 -7.354 5.699 1.00 90.81 65 GLU A N 1
ATOM 499 C CA . GLU A 1 65 ? -13.075 -8.734 5.475 1.00 90.81 65 GLU A CA 1
ATOM 500 C C . GLU A 1 65 ? -11.829 -8.788 4.582 1.00 90.81 65 GLU A C 1
ATOM 502 O O . GLU A 1 65 ? -11.161 -9.817 4.513 1.00 90.81 65 GLU A O 1
ATOM 507 N N . LEU A 1 66 ? -11.498 -7.672 3.925 1.00 90.12 66 LEU A N 1
ATOM 508 C CA . LEU A 1 66 ? -10.457 -7.607 2.910 1.00 90.12 66 LEU A CA 1
ATOM 509 C C . LEU A 1 66 ? -9.073 -7.331 3.505 1.00 90.12 66 LEU A C 1
ATOM 511 O O . LEU A 1 66 ? -8.911 -6.559 4.455 1.00 90.12 66 LEU A O 1
ATOM 515 N N . SER A 1 67 ? -8.061 -7.930 2.885 1.00 94.62 67 SER A N 1
ATOM 516 C CA . SER A 1 67 ? -6.647 -7.816 3.240 1.00 94.62 67 SER A CA 1
ATOM 517 C C . SER A 1 67 ? -5.824 -7.328 2.052 1.00 94.62 67 SER A C 1
ATOM 519 O O . SER A 1 67 ? -5.709 -8.025 1.047 1.00 94.62 67 SER A O 1
ATOM 521 N N . VAL A 1 68 ? -5.214 -6.149 2.161 1.00 95.31 68 VAL A N 1
ATOM 522 C CA . VAL A 1 68 ? -4.464 -5.524 1.061 1.00 95.31 68 VAL A CA 1
ATOM 523 C C . VAL A 1 68 ? -2.985 -5.412 1.407 1.00 95.31 68 VAL A C 1
ATOM 525 O O . VAL A 1 68 ? -2.619 -4.869 2.448 1.00 95.31 68 VAL A O 1
ATOM 528 N N . ALA A 1 69 ? -2.126 -5.881 0.505 1.00 97.94 69 ALA A N 1
ATOM 529 C CA . ALA A 1 69 ? -0.684 -5.688 0.596 1.00 97.94 69 ALA A CA 1
ATOM 530 C C . ALA A 1 69 ? -0.256 -4.438 -0.184 1.00 97.94 69 ALA A C 1
ATOM 532 O O . ALA A 1 69 ? -0.613 -4.284 -1.348 1.00 97.94 69 ALA A O 1
ATOM 533 N N . ILE A 1 70 ? 0.530 -3.557 0.429 1.00 97.88 70 ILE A N 1
ATOM 534 C CA . ILE A 1 70 ? 1.077 -2.342 -0.178 1.00 97.88 70 ILE A CA 1
ATOM 535 C C . ILE A 1 70 ? 2.597 -2.451 -0.180 1.00 97.88 70 ILE A C 1
ATOM 537 O O . ILE A 1 70 ? 3.224 -2.545 0.876 1.00 97.88 70 ILE A O 1
ATOM 541 N N . VAL A 1 71 ? 3.191 -2.409 -1.370 1.00 97.94 71 VAL A N 1
ATOM 542 C CA . VAL A 1 71 ? 4.643 -2.444 -1.557 1.00 97.94 71 VAL A CA 1
ATOM 543 C C . VAL A 1 71 ? 5.136 -1.053 -1.933 1.00 97.94 71 VAL A C 1
ATOM 545 O O . VAL A 1 71 ? 4.769 -0.517 -2.978 1.00 97.94 71 VAL A O 1
ATOM 548 N N . GLY A 1 72 ? 5.978 -0.477 -1.080 1.00 96.56 72 GLY A N 1
ATOM 549 C CA . GLY A 1 72 ? 6.424 0.910 -1.125 1.00 96.56 72 GLY A CA 1
ATOM 550 C C . GLY A 1 72 ? 5.472 1.826 -0.359 1.00 96.56 72 GLY A C 1
ATOM 551 O O . GLY A 1 72 ? 4.401 2.170 -0.848 1.00 96.56 72 GLY A O 1
ATOM 552 N N . VAL A 1 73 ? 5.889 2.299 0.813 1.00 95.25 73 VAL A N 1
ATOM 553 C CA . VAL A 1 73 ? 5.174 3.260 1.673 1.00 95.25 73 VAL A CA 1
ATOM 554 C C . VAL A 1 73 ? 5.810 4.649 1.522 1.00 95.25 73 VAL A C 1
ATOM 556 O O . VAL A 1 73 ? 6.102 5.362 2.478 1.00 95.25 73 VAL A O 1
ATOM 559 N N . GLY A 1 74 ? 6.067 5.026 0.267 1.00 91.25 74 GLY A N 1
ATOM 560 C CA . GLY A 1 74 ? 6.539 6.350 -0.135 1.00 91.25 74 GLY A CA 1
ATOM 561 C C . GLY A 1 74 ? 5.385 7.330 -0.352 1.00 91.25 74 GLY A C 1
ATOM 562 O O . GLY A 1 74 ? 4.342 7.222 0.272 1.00 91.25 74 GLY A O 1
ATOM 563 N N . GLY A 1 75 ? 5.535 8.278 -1.282 1.00 88.88 75 GLY A N 1
ATOM 564 C CA . GLY A 1 75 ? 4.544 9.348 -1.471 1.00 88.88 75 GLY A CA 1
ATOM 565 C C . GLY A 1 75 ? 3.156 8.895 -1.944 1.00 88.88 75 GLY A C 1
ATOM 566 O O . GLY A 1 75 ? 2.161 9.469 -1.520 1.00 88.88 75 GLY A O 1
ATOM 567 N N . VAL A 1 76 ? 3.075 7.875 -2.807 1.00 90.44 76 VAL A N 1
ATOM 568 C CA . VAL A 1 76 ? 1.786 7.303 -3.250 1.00 90.44 76 VAL A CA 1
ATOM 569 C C . VAL A 1 76 ? 1.278 6.278 -2.238 1.00 90.44 76 VAL A C 1
ATOM 571 O O . VAL A 1 76 ? 0.114 6.315 -1.845 1.00 90.44 76 VAL A O 1
ATOM 574 N N . GLY A 1 77 ? 2.154 5.374 -1.793 1.00 93.94 77 GLY A N 1
ATOM 575 C CA . GLY A 1 77 ? 1.769 4.267 -0.922 1.00 93.94 77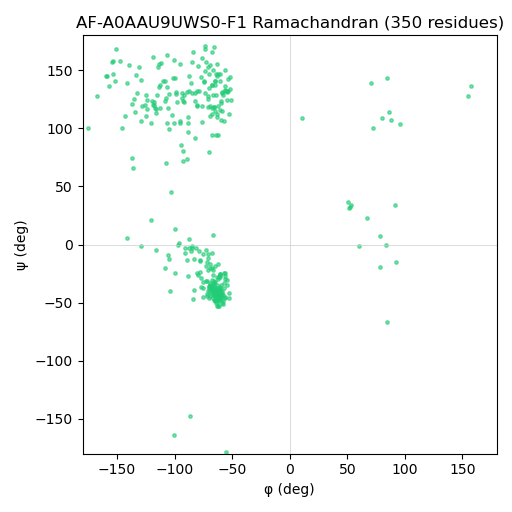 GLY A CA 1
ATOM 576 C C . GLY A 1 77 ? 1.325 4.693 0.472 1.00 93.94 77 GLY A C 1
ATOM 577 O O . GLY A 1 77 ? 0.370 4.121 0.983 1.00 93.94 77 GLY A O 1
ATOM 578 N N . SER A 1 78 ? 1.939 5.723 1.064 1.00 95.00 78 SER A N 1
ATOM 579 C CA . SER A 1 78 ? 1.538 6.225 2.384 1.00 95.00 78 SER A CA 1
ATOM 580 C C . SER A 1 78 ? 0.125 6.819 2.371 1.00 95.00 78 SER A C 1
ATOM 582 O O . SER A 1 78 ? -0.698 6.488 3.221 1.00 95.00 78 SER A O 1
ATOM 584 N N . VAL A 1 79 ? -0.195 7.618 1.348 1.00 94.19 79 VAL A N 1
ATOM 585 C CA . VAL A 1 79 ? -1.533 8.193 1.143 1.00 94.19 79 VAL A CA 1
ATOM 586 C C . VAL A 1 79 ? -2.552 7.101 0.823 1.00 94.19 79 VAL A C 1
ATOM 588 O O . VAL A 1 79 ? -3.655 7.117 1.360 1.00 94.19 79 VAL A O 1
ATOM 591 N N . THR A 1 80 ? -2.175 6.119 0.001 1.00 92.38 80 THR A N 1
ATOM 592 C CA . THR A 1 80 ? -3.025 4.957 -0.309 1.00 92.38 80 THR A CA 1
ATOM 593 C C . THR A 1 80 ? -3.361 4.171 0.961 1.00 92.38 80 THR A C 1
ATOM 595 O O . THR A 1 80 ? -4.522 3.849 1.202 1.00 92.38 80 THR A O 1
ATOM 598 N N . ALA A 1 81 ? -2.364 3.908 1.811 1.00 95.75 81 ALA A N 1
ATOM 599 C CA . ALA A 1 81 ? -2.557 3.226 3.086 1.00 95.75 81 ALA A CA 1
ATOM 600 C C . ALA A 1 81 ? -3.468 4.028 4.030 1.00 95.75 81 ALA A C 1
ATOM 602 O O . ALA A 1 81 ? -4.346 3.455 4.675 1.00 95.75 81 ALA A O 1
ATOM 603 N N . GLU A 1 82 ? -3.308 5.355 4.077 1.00 95.81 82 GLU A N 1
ATOM 604 C CA . GLU A 1 82 ? -4.171 6.240 4.861 1.00 95.81 82 GLU A CA 1
ATOM 605 C C . GLU A 1 82 ? -5.626 6.206 4.382 1.00 95.81 82 GLU A C 1
ATOM 607 O O . GLU A 1 82 ? -6.530 6.050 5.205 1.00 95.81 82 GLU A O 1
ATOM 612 N N . MET A 1 83 ? -5.864 6.311 3.071 1.00 91.88 83 MET A N 1
ATOM 613 C CA . MET A 1 83 ? -7.209 6.252 2.490 1.00 91.88 83 MET A CA 1
ATOM 614 C C . MET A 1 83 ? -7.899 4.929 2.843 1.00 91.88 83 MET A C 1
ATOM 616 O O . MET A 1 83 ? -8.973 4.948 3.441 1.00 91.88 83 MET A O 1
ATOM 620 N N . LEU A 1 84 ? -7.239 3.788 2.614 1.00 89.94 84 LEU A N 1
ATOM 621 C CA . LEU A 1 84 ? -7.785 2.467 2.954 1.00 89.94 84 LEU A CA 1
ATOM 622 C C . LEU A 1 84 ? -8.057 2.303 4.453 1.00 89.94 84 LEU A C 1
ATOM 624 O O . LEU A 1 84 ? -9.091 1.764 4.859 1.00 89.94 84 LEU A O 1
ATOM 628 N N . THR A 1 85 ? -7.160 2.826 5.287 1.00 95.25 85 THR A N 1
ATOM 629 C CA . THR A 1 85 ? -7.323 2.822 6.744 1.00 95.25 85 THR A CA 1
ATOM 630 C C . THR A 1 85 ? -8.552 3.626 7.165 1.00 95.25 85 THR A C 1
ATOM 632 O O . THR A 1 85 ? -9.324 3.186 8.019 1.00 95.25 85 THR A O 1
ATOM 635 N N . ARG A 1 86 ? -8.787 4.791 6.550 1.00 93.88 86 ARG A N 1
ATOM 636 C CA . ARG A 1 86 ? -9.968 5.628 6.817 1.00 93.88 86 ARG A CA 1
ATOM 637 C C . ARG A 1 86 ? -11.260 4.991 6.307 1.00 93.88 86 ARG A C 1
ATOM 639 O O . ARG A 1 86 ? -12.278 5.112 6.984 1.00 93.88 86 ARG A O 1
ATOM 646 N N . CYS A 1 87 ? -11.207 4.273 5.185 1.00 88.31 87 CYS A N 1
ATOM 647 C CA . CYS A 1 87 ? -12.338 3.519 4.639 1.00 88.31 87 CYS A CA 1
ATOM 648 C C . CYS A 1 87 ? -12.717 2.300 5.498 1.00 88.31 87 CYS A C 1
ATOM 650 O O . CYS A 1 87 ? -13.864 1.851 5.440 1.00 88.31 87 CYS A O 1
ATOM 652 N N . GLY A 1 88 ? -11.803 1.823 6.350 1.00 90.69 88 GLY A N 1
ATOM 653 C CA . GLY A 1 88 ? -12.049 0.732 7.294 1.00 90.69 88 GLY A CA 1
ATOM 654 C C . GLY A 1 88 ? -11.709 -0.647 6.742 1.00 90.69 88 GLY A C 1
ATOM 655 O O . GLY A 1 88 ? -12.404 -1.603 7.076 1.00 90.69 88 GLY A O 1
ATOM 656 N N . ILE A 1 89 ? -10.671 -0.739 5.904 1.00 92.75 89 ILE A N 1
ATOM 657 C CA . ILE A 1 89 ? -10.130 -2.014 5.419 1.00 92.75 89 ILE A CA 1
ATOM 658 C C . ILE A 1 89 ? -9.834 -2.975 6.578 1.00 92.75 89 ILE A C 1
ATOM 660 O O . ILE A 1 89 ? -9.416 -2.550 7.653 1.00 92.75 89 ILE A O 1
ATOM 664 N N . GLY A 1 90 ? -10.048 -4.271 6.370 1.00 93.31 90 GLY A N 1
ATOM 665 C CA . GLY A 1 90 ? -9.814 -5.279 7.401 1.00 93.31 90 GLY A CA 1
ATOM 666 C C . GLY A 1 90 ? -8.353 -5.370 7.830 1.00 93.31 90 GLY A C 1
ATOM 667 O O . GLY A 1 90 ? -8.030 -5.273 9.018 1.00 93.31 90 GLY A O 1
ATOM 668 N N . LYS A 1 91 ? -7.461 -5.542 6.851 1.00 97.50 91 LYS A N 1
ATOM 669 C CA . LYS A 1 91 ? -6.023 -5.679 7.087 1.00 97.50 91 LYS A CA 1
ATOM 670 C C . LYS A 1 91 ? -5.184 -4.973 6.028 1.00 97.50 91 LYS A C 1
ATOM 672 O O . LYS A 1 91 ? -5.461 -5.078 4.834 1.00 97.50 91 LYS A O 1
ATOM 677 N N . LEU A 1 92 ? -4.121 -4.308 6.472 1.00 97.94 92 LEU A N 1
ATOM 678 C CA . LEU A 1 92 ? -3.048 -3.792 5.628 1.00 97.94 92 LEU A CA 1
ATOM 679 C C . LEU A 1 92 ? -1.743 -4.522 5.923 1.00 97.94 92 LEU A C 1
ATOM 681 O O . LEU A 1 92 ? -1.368 -4.711 7.078 1.00 97.94 92 LEU A O 1
ATOM 685 N N . ILE A 1 93 ? -1.034 -4.891 4.863 1.00 98.44 93 ILE A N 1
ATOM 686 C CA . ILE A 1 93 ? 0.314 -5.443 4.946 1.00 98.44 93 ILE A CA 1
ATOM 687 C C . ILE A 1 93 ? 1.255 -4.485 4.232 1.00 98.44 93 ILE A C 1
ATOM 689 O O . ILE A 1 93 ? 1.103 -4.245 3.038 1.00 98.44 93 ILE A O 1
ATOM 693 N N . LEU A 1 94 ? 2.206 -3.911 4.955 1.00 98.50 94 LEU A N 1
ATOM 694 C CA . LEU A 1 94 ? 3.081 -2.855 4.464 1.00 98.50 94 LEU A CA 1
ATOM 695 C C . LEU A 1 94 ? 4.493 -3.396 4.248 1.00 98.50 94 LEU A C 1
ATOM 697 O O . LEU A 1 94 ? 5.096 -3.925 5.179 1.00 98.50 94 LEU A O 1
ATOM 701 N N . PHE A 1 95 ? 5.040 -3.205 3.049 1.00 98.44 95 PHE A N 1
ATOM 702 C CA . PHE A 1 95 ? 6.429 -3.529 2.722 1.00 98.44 95 PHE A CA 1
ATOM 703 C C . PHE A 1 95 ? 7.173 -2.268 2.294 1.00 98.44 95 PHE A C 1
ATOM 705 O O . PHE A 1 95 ? 6.807 -1.632 1.308 1.00 98.44 95 PHE A O 1
ATOM 712 N N . ASP A 1 96 ? 8.234 -1.911 3.006 1.00 97.38 96 ASP A N 1
ATOM 713 C CA . ASP A 1 96 ? 9.186 -0.868 2.612 1.00 97.38 96 ASP A CA 1
ATOM 714 C C . ASP A 1 96 ? 10.491 -1.110 3.373 1.00 97.38 96 ASP A C 1
ATOM 716 O O . ASP A 1 96 ? 10.448 -1.563 4.510 1.00 97.38 96 ASP A O 1
ATOM 720 N N . TYR A 1 97 ? 11.641 -0.830 2.769 1.00 95.25 97 TYR A N 1
ATOM 721 C CA . TYR A 1 97 ? 12.947 -1.014 3.412 1.00 95.25 97 TYR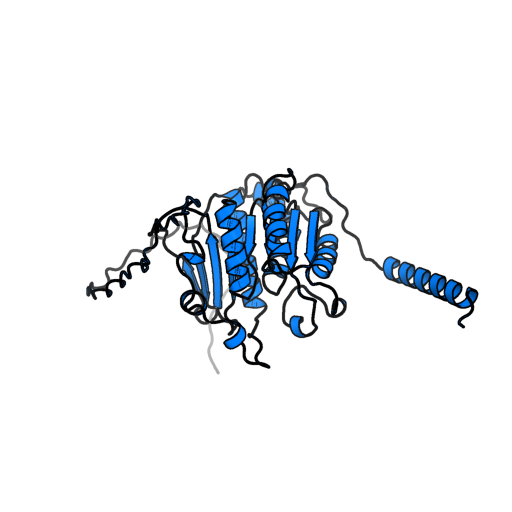 A CA 1
ATOM 722 C C . TYR A 1 97 ? 13.601 0.307 3.834 1.00 95.25 97 TYR A C 1
ATOM 724 O O . TYR A 1 97 ? 14.644 0.306 4.493 1.00 95.25 97 TYR A O 1
ATOM 732 N N . ASP A 1 98 ? 13.028 1.439 3.424 1.00 94.50 98 ASP A N 1
ATOM 733 C CA . ASP A 1 98 ? 13.588 2.755 3.674 1.00 94.50 98 ASP A CA 1
ATOM 734 C C . ASP A 1 98 ? 13.205 3.300 5.054 1.00 94.50 98 ASP A C 1
ATOM 736 O O . ASP A 1 98 ? 12.252 2.884 5.725 1.00 94.50 98 ASP A O 1
ATOM 740 N N . LYS A 1 99 ? 13.936 4.344 5.440 1.00 95.25 99 LYS A N 1
ATOM 741 C CA . LYS A 1 99 ? 13.624 5.191 6.587 1.00 95.25 99 LYS A CA 1
ATOM 742 C C . LYS A 1 99 ? 12.950 6.486 6.154 1.00 95.25 99 LYS A C 1
ATOM 744 O O . LYS A 1 99 ? 13.067 6.920 5.011 1.00 95.25 99 LYS A O 1
ATOM 749 N N . VAL A 1 100 ? 12.243 7.107 7.089 1.00 94.31 100 VAL A N 1
ATOM 750 C CA . VAL A 1 100 ? 11.697 8.452 6.919 1.00 94.31 100 VAL A CA 1
ATOM 751 C C . VAL A 1 100 ? 12.846 9.454 6.956 1.00 94.31 100 VAL A C 1
ATOM 753 O O . VAL A 1 100 ? 13.598 9.515 7.931 1.00 94.31 100 VAL A O 1
ATOM 756 N N . GLU A 1 101 ? 12.950 10.279 5.921 1.00 91.69 101 GLU A N 1
ATOM 757 C CA . GLU A 1 101 ? 13.911 11.377 5.848 1.00 91.69 101 GLU A CA 1
ATOM 758 C C . GLU A 1 101 ? 13.200 12.731 5.831 1.00 91.69 101 GLU A C 1
ATOM 760 O O . GLU A 1 101 ? 12.085 12.864 5.323 1.00 91.69 101 GLU A O 1
ATOM 765 N N . LEU A 1 102 ? 13.868 13.785 6.312 1.00 89.62 102 LEU A N 1
ATOM 766 C CA . LEU A 1 102 ? 13.337 15.153 6.220 1.00 89.62 102 LEU A CA 1
ATOM 767 C C . LEU A 1 102 ? 13.118 15.596 4.766 1.00 89.62 102 LEU A C 1
ATOM 769 O O . LEU A 1 102 ? 12.211 16.376 4.486 1.00 89.62 10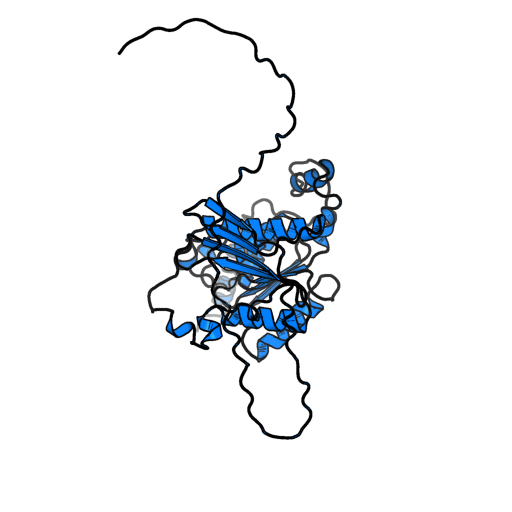2 LEU A O 1
ATOM 773 N N . ALA A 1 103 ? 13.891 15.047 3.826 1.00 85.25 103 ALA A N 1
ATOM 774 C CA . ALA A 1 103 ? 13.687 15.260 2.398 1.00 85.25 103 ALA A CA 1
ATOM 775 C C . ALA A 1 103 ? 12.327 14.734 1.898 1.00 85.25 103 ALA A C 1
ATOM 777 O O . ALA A 1 103 ? 11.890 15.121 0.821 1.00 85.25 103 ALA A O 1
ATOM 778 N N . ASN A 1 104 ? 11.641 13.871 2.659 1.00 85.00 104 ASN A N 1
ATOM 779 C CA . ASN A 1 104 ? 10.317 13.354 2.312 1.00 85.00 104 ASN A CA 1
ATOM 780 C C . ASN A 1 104 ? 9.170 14.276 2.765 1.00 85.00 104 ASN A C 1
ATOM 782 O O . ASN A 1 104 ? 8.024 14.018 2.408 1.00 85.00 104 ASN A O 1
ATOM 786 N N . MET A 1 105 ? 9.451 15.358 3.505 1.00 86.12 105 MET A N 1
ATOM 787 C CA . MET A 1 105 ? 8.430 16.271 4.053 1.00 86.12 105 MET A CA 1
ATOM 788 C C . MET A 1 105 ? 7.738 17.141 2.994 1.00 86.12 105 MET A C 1
ATOM 790 O O . MET A 1 105 ? 6.763 17.824 3.289 1.00 86.12 105 MET A O 1
ATOM 794 N N . ASN A 1 106 ? 8.217 17.128 1.748 1.00 78.69 106 ASN A N 1
ATOM 795 C CA . ASN A 1 106 ? 7.502 17.724 0.619 1.00 78.69 106 ASN A CA 1
ATOM 796 C C . ASN A 1 106 ? 6.313 16.858 0.147 1.00 78.69 106 ASN A C 1
ATOM 798 O O . ASN A 1 106 ? 5.552 17.279 -0.727 1.00 78.69 106 ASN A O 1
ATOM 802 N N . ARG A 1 107 ? 6.182 15.637 0.683 1.00 80.75 107 ARG A N 1
ATOM 803 C CA . ARG A 1 107 ? 5.111 14.678 0.402 1.00 80.75 107 ARG A CA 1
ATOM 804 C C . ARG A 1 107 ? 4.158 14.607 1.593 1.00 80.75 107 ARG A C 1
ATOM 806 O O . ARG A 1 107 ? 4.466 15.054 2.692 1.00 80.75 107 ARG A O 1
ATOM 813 N N . LEU A 1 108 ? 2.978 14.054 1.344 1.00 79.56 108 LEU A N 1
ATOM 814 C CA . LEU A 1 108 ? 1.952 13.872 2.366 1.00 79.56 108 LEU A CA 1
ATOM 815 C C . LEU A 1 108 ? 2.330 12.731 3.329 1.00 79.56 108 LEU A C 1
ATOM 817 O O . LEU A 1 108 ? 3.222 11.932 3.033 1.00 79.56 108 LEU A O 1
ATOM 821 N N . PHE A 1 109 ? 1.587 12.644 4.436 1.00 92.88 109 PHE A N 1
ATOM 822 C CA . PHE A 1 109 ? 1.602 11.579 5.447 1.00 92.88 109 PHE A CA 1
ATOM 823 C C . PHE A 1 109 ? 2.658 11.690 6.563 1.00 92.88 109 PHE A C 1
ATOM 825 O O . PHE A 1 109 ? 2.284 11.879 7.721 1.00 92.88 109 PHE A O 1
ATOM 832 N N . PHE A 1 110 ? 3.955 11.572 6.259 1.00 94.56 110 PHE A N 1
ATOM 833 C CA . PHE A 1 110 ? 4.988 11.549 7.307 1.00 94.56 110 PHE A CA 1
ATOM 834 C C . PHE A 1 110 ? 5.217 12.928 7.932 1.00 94.56 110 PHE A C 1
ATOM 836 O O . PHE A 1 110 ? 5.112 13.957 7.267 1.00 94.56 110 PHE A O 1
ATOM 843 N N . GLN A 1 111 ? 5.588 12.940 9.212 1.00 93.06 111 GLN A N 1
ATOM 844 C CA . GLN A 1 111 ? 5.843 14.157 9.981 1.00 93.06 111 GLN A CA 1
ATOM 845 C C . GLN A 1 111 ? 7.322 14.294 10.374 1.00 93.06 111 GLN A C 1
ATOM 847 O O . GLN A 1 111 ? 8.010 13.282 10.535 1.00 93.06 111 GLN A O 1
ATOM 852 N N . PRO A 1 112 ? 7.828 15.523 10.619 1.00 92.88 112 PRO A N 1
ATOM 853 C CA . PRO A 1 112 ? 9.251 15.745 10.896 1.00 92.88 112 PRO A CA 1
ATOM 854 C C . PRO A 1 112 ? 9.796 14.958 12.094 1.00 92.88 112 PRO A C 1
ATOM 856 O O . PRO A 1 112 ? 10.944 14.525 12.080 1.00 92.88 112 PRO A O 1
ATOM 859 N N . HIS A 1 113 ? 8.969 14.733 13.119 1.00 92.94 113 HIS A N 1
ATOM 860 C CA . HIS A 1 113 ? 9.364 13.996 14.322 1.00 92.94 113 HIS A CA 1
ATOM 861 C C . HIS A 1 113 ? 9.550 12.485 14.087 1.00 92.94 113 HIS A C 1
ATOM 863 O O . HIS A 1 113 ? 10.076 11.799 14.957 1.00 92.94 113 HIS A O 1
ATOM 869 N N . GLN A 1 114 ? 9.117 11.962 12.936 1.00 93.31 114 GLN A N 1
ATOM 870 C CA . GLN A 1 114 ? 9.257 10.552 12.562 1.00 93.31 114 GLN A CA 1
ATOM 871 C C . GLN A 1 114 ? 10.560 10.276 11.796 1.00 93.31 114 GLN A C 1
ATOM 873 O O . GLN A 1 114 ? 10.837 9.126 11.459 1.00 93.31 114 GLN A O 1
ATOM 878 N N . ALA A 1 115 ? 11.364 11.307 11.508 1.00 94.31 115 ALA A N 1
ATOM 879 C CA . ALA A 1 115 ? 12.625 11.152 10.793 1.00 94.31 115 ALA A CA 1
ATOM 880 C C . ALA A 1 115 ? 13.560 10.150 11.501 1.00 94.31 115 ALA A C 1
ATOM 882 O O . ALA A 1 115 ? 13.777 10.220 12.710 1.00 94.31 115 ALA A O 1
ATOM 883 N N . GLY A 1 116 ? 14.122 9.214 10.733 1.00 93.81 116 GLY A N 1
ATOM 884 C CA . GLY A 1 116 ? 14.997 8.142 11.218 1.00 93.81 116 GLY A CA 1
ATOM 885 C C . GLY A 1 116 ? 14.290 6.828 11.574 1.00 93.81 116 GLY A C 1
ATOM 886 O O . GLY A 1 116 ? 14.965 5.797 11.655 1.00 93.81 116 GLY A O 1
ATOM 887 N N . LEU A 1 117 ? 12.961 6.829 11.728 1.00 95.00 117 LEU A N 1
ATOM 888 C CA . LEU A 1 117 ? 12.166 5.601 11.844 1.00 95.00 117 LEU A CA 1
ATOM 889 C C . LEU A 1 117 ? 12.079 4.888 10.491 1.00 95.00 117 LEU A C 1
ATOM 891 O O . LEU A 1 117 ? 12.221 5.523 9.444 1.00 95.00 117 LEU A O 1
ATOM 895 N N . SER A 1 118 ? 11.827 3.576 10.494 1.00 97.50 118 SER A N 1
ATOM 896 C CA . SER A 1 118 ? 11.460 2.892 9.250 1.00 97.50 118 SER A CA 1
ATOM 897 C C . SER A 1 118 ? 10.128 3.449 8.736 1.00 97.50 118 SER A C 1
ATOM 899 O O . SER A 1 118 ? 9.261 3.837 9.529 1.00 97.50 118 SER A O 1
ATOM 901 N N . LYS A 1 119 ? 9.954 3.512 7.413 1.00 96.94 119 LYS A N 1
ATOM 902 C CA . LYS A 1 119 ? 8.704 4.012 6.822 1.00 96.94 119 LYS A CA 1
ATOM 903 C C . LYS A 1 119 ? 7.508 3.160 7.239 1.00 96.94 119 LYS A C 1
ATOM 905 O O . LYS A 1 119 ? 6.459 3.719 7.550 1.00 96.94 119 LYS A O 1
ATOM 910 N N . VAL A 1 120 ? 7.668 1.835 7.287 1.00 97.69 120 VAL A N 1
ATOM 911 C CA . VAL A 1 120 ? 6.588 0.920 7.681 1.00 97.69 120 VAL A CA 1
ATOM 912 C C . VAL A 1 120 ? 6.201 1.066 9.152 1.00 97.69 120 VAL A C 1
ATOM 914 O O . VAL A 1 120 ? 5.010 1.093 9.439 1.00 97.69 120 VAL A O 1
ATOM 917 N N . ASP A 1 121 ? 7.156 1.251 10.070 1.00 96.31 121 ASP A N 1
ATOM 918 C CA . ASP A 1 121 ? 6.847 1.405 11.501 1.00 96.31 121 ASP A CA 1
ATOM 919 C C . ASP A 1 121 ? 6.206 2.769 11.781 1.00 96.31 121 ASP A C 1
ATOM 921 O O . ASP A 1 121 ? 5.215 2.865 12.509 1.00 96.31 121 ASP A O 1
ATOM 925 N N . ALA A 1 122 ? 6.740 3.833 11.166 1.00 96.44 122 ALA A N 1
ATOM 926 C CA . ALA A 1 122 ? 6.160 5.169 11.260 1.00 96.44 122 ALA A CA 1
ATOM 927 C C . ALA A 1 122 ? 4.727 5.187 10.709 1.00 96.44 122 ALA A C 1
ATOM 929 O O . ALA A 1 122 ? 3.829 5.748 11.341 1.00 96.44 122 ALA A O 1
ATOM 930 N N . ALA A 1 123 ? 4.502 4.529 9.567 1.00 97.06 123 ALA A N 1
ATOM 931 C CA . ALA A 1 123 ? 3.178 4.409 8.981 1.00 97.06 123 ALA A CA 1
ATOM 932 C C . ALA A 1 123 ? 2.234 3.576 9.844 1.00 97.06 123 ALA A C 1
ATOM 934 O O . ALA A 1 123 ? 1.139 4.046 10.134 1.00 97.06 123 ALA A O 1
ATOM 935 N N . ALA A 1 124 ? 2.651 2.400 10.314 1.00 97.31 124 ALA A N 1
ATOM 936 C CA . ALA A 1 124 ? 1.824 1.557 11.170 1.00 97.31 124 ALA A CA 1
ATOM 937 C C . ALA A 1 124 ? 1.361 2.308 12.427 1.00 97.31 124 ALA A C 1
ATOM 939 O O . ALA A 1 124 ? 0.170 2.310 12.732 1.00 97.31 124 ALA A O 1
ATOM 940 N N . GLY A 1 125 ? 2.262 3.037 13.098 1.00 95.19 125 GLY A N 1
ATOM 941 C CA . GLY A 1 125 ? 1.914 3.846 14.269 1.00 95.19 125 GLY A CA 1
ATOM 942 C C . GLY A 1 125 ? 0.869 4.927 13.968 1.00 95.19 125 GLY A C 1
ATOM 943 O O . GLY A 1 125 ? -0.130 5.056 14.681 1.00 95.19 125 GLY A O 1
ATOM 944 N N . THR A 1 126 ? 1.060 5.685 12.885 1.00 96.06 126 THR A N 1
ATOM 945 C CA . THR A 1 126 ? 0.106 6.719 12.459 1.00 96.06 126 THR A CA 1
ATOM 946 C C . THR A 1 126 ? -1.240 6.123 12.046 1.00 96.06 126 THR A C 1
ATOM 948 O O . THR A 1 126 ? -2.277 6.590 12.514 1.00 96.06 126 THR A O 1
ATOM 951 N N . LEU A 1 127 ? -1.254 5.076 11.222 1.00 96.31 127 LEU A N 1
ATOM 952 C CA . LEU A 1 127 ? -2.479 4.441 10.730 1.00 96.31 127 LEU A CA 1
ATOM 953 C C . LEU A 1 127 ? -3.283 3.798 11.865 1.00 96.31 127 LEU A C 1
ATOM 955 O O . LEU A 1 127 ? -4.497 3.992 11.923 1.00 96.31 127 LEU A O 1
ATOM 959 N N . GLN A 1 128 ? -2.618 3.144 12.823 1.00 94.88 128 GLN A N 1
ATOM 960 C CA . GLN A 1 128 ? -3.281 2.584 14.002 1.00 94.88 128 GLN A CA 1
ATOM 961 C C . GLN A 1 128 ? -3.968 3.678 14.834 1.00 94.88 128 GLN A C 1
ATOM 963 O O . GLN A 1 128 ? -5.073 3.474 15.333 1.00 94.88 128 GLN A O 1
ATOM 968 N N . SER A 1 129 ? -3.349 4.862 14.951 1.00 93.69 129 SER A N 1
ATOM 969 C CA . SER A 1 129 ? -3.967 6.013 15.628 1.00 93.69 129 SER A CA 1
ATOM 970 C C . SER A 1 129 ? -5.180 6.582 14.875 1.00 93.69 129 SER A C 1
ATOM 972 O O . SER A 1 129 ? -6.112 7.088 15.499 1.00 93.69 129 SER A O 1
ATOM 974 N N . ILE A 1 130 ? -5.191 6.481 13.540 1.00 93.88 130 ILE A N 1
ATOM 975 C CA . ILE A 1 130 ? -6.290 6.955 12.687 1.00 93.88 130 ILE A CA 1
ATOM 976 C C . ILE A 1 130 ? -7.479 5.992 12.776 1.00 93.88 130 ILE A C 1
ATOM 978 O O . ILE A 1 130 ? -8.638 6.414 12.895 1.00 93.88 130 ILE A O 1
ATOM 982 N N . ASN A 1 131 ? -7.208 4.691 12.698 1.00 94.75 131 ASN A N 1
ATOM 983 C CA . ASN A 1 131 ? -8.226 3.661 12.779 1.00 94.75 131 ASN A CA 1
ATOM 984 C C . ASN A 1 131 ? -7.707 2.401 13.492 1.00 94.75 131 ASN A C 1
ATOM 986 O O . ASN A 1 131 ? -7.077 1.562 12.851 1.00 94.75 131 ASN A O 1
ATOM 990 N N . PRO A 1 132 ? -8.034 2.212 14.784 1.00 94.94 132 PRO A N 1
ATOM 991 C CA . PRO A 1 132 ? -7.600 1.039 15.540 1.00 94.94 132 PRO A CA 1
ATOM 992 C C . PRO A 1 132 ? -8.327 -0.255 15.140 1.00 94.94 132 PRO A C 1
ATOM 994 O O . PRO A 1 132 ? -8.014 -1.324 15.665 1.00 94.94 132 PRO A O 1
ATOM 997 N N . ASP A 1 133 ? -9.315 -0.169 14.246 1.00 95.12 133 ASP A N 1
ATOM 998 C CA . ASP A 1 133 ? -10.066 -1.324 13.762 1.00 95.12 133 ASP A CA 1
ATOM 999 C C . ASP A 1 133 ? -9.293 -2.133 12.719 1.00 95.12 133 ASP A C 1
ATOM 1001 O O . ASP A 1 133 ? -9.579 -3.314 12.534 1.00 95.12 133 ASP A O 1
ATOM 1005 N N . VAL A 1 134 ? -8.335 -1.492 12.047 1.00 95.94 134 VAL A N 1
ATOM 1006 C CA . VAL A 1 134 ? -7.541 -2.072 10.963 1.00 95.94 134 VAL A CA 1
ATOM 1007 C C . VAL A 1 134 ? -6.397 -2.884 11.562 1.00 95.94 134 VAL A C 1
ATOM 1009 O O . VAL A 1 134 ? -5.670 -2.393 12.427 1.00 95.94 134 VAL A O 1
ATOM 1012 N N . ALA A 1 135 ? -6.217 -4.120 11.100 1.00 97.25 135 ALA A N 1
ATOM 1013 C CA . ALA A 1 135 ? -5.019 -4.897 11.402 1.00 97.25 135 ALA A CA 1
ATOM 1014 C C . ALA A 1 135 ? -3.865 -4.442 10.497 1.00 97.25 135 ALA A C 1
ATOM 1016 O O . ALA A 1 135 ? -4.049 -4.318 9.287 1.00 97.25 135 ALA A O 1
ATOM 1017 N N . ILE A 1 136 ? -2.681 -4.197 11.057 1.00 97.88 136 ILE A N 1
ATOM 1018 C CA . ILE A 1 136 ? -1.529 -3.703 10.294 1.00 97.88 136 ILE A CA 1
ATOM 1019 C C . ILE A 1 136 ? -0.314 -4.583 10.564 1.00 97.88 136 ILE A C 1
ATOM 1021 O O . ILE A 1 136 ? 0.176 -4.630 11.690 1.00 97.88 136 ILE A O 1
ATOM 1025 N N . ASP A 1 137 ? 0.199 -5.209 9.507 1.00 98.19 137 ASP A N 1
ATOM 1026 C CA . ASP A 1 137 ? 1.479 -5.915 9.524 1.00 98.19 137 ASP A CA 1
ATOM 1027 C C . ASP A 1 137 ? 2.524 -5.073 8.784 1.00 98.19 137 ASP A C 1
ATOM 1029 O O . ASP A 1 137 ? 2.293 -4.624 7.660 1.00 98.19 137 ASP A O 1
ATOM 1033 N N . ALA A 1 138 ? 3.678 -4.850 9.411 1.00 97.75 138 ALA A N 1
ATOM 1034 C CA . ALA A 1 138 ? 4.753 -4.016 8.884 1.00 97.75 138 ALA A CA 1
ATOM 1035 C C . ALA A 1 138 ? 6.023 -4.845 8.660 1.00 97.75 138 ALA A C 1
ATOM 1037 O O . ALA A 1 138 ? 6.560 -5.452 9.587 1.00 97.75 138 ALA A O 1
ATOM 1038 N N . TYR A 1 139 ? 6.525 -4.843 7.426 1.00 98.06 139 TYR A N 1
ATOM 1039 C CA . TYR A 1 139 ? 7.699 -5.601 7.011 1.00 98.06 139 TYR A CA 1
ATOM 1040 C C . TYR A 1 139 ? 8.788 -4.667 6.486 1.00 98.06 139 TYR A C 1
ATOM 1042 O O . TYR A 1 139 ? 8.720 -4.158 5.366 1.00 98.06 139 TYR A O 1
ATOM 1050 N N . ASN A 1 140 ? 9.812 -4.462 7.318 1.00 97.69 140 ASN A N 1
ATOM 1051 C CA . ASN A 1 140 ? 10.948 -3.600 7.009 1.00 97.69 140 ASN A CA 1
ATOM 1052 C C . ASN A 1 140 ? 12.078 -4.371 6.307 1.00 97.69 140 ASN A C 1
ATOM 1054 O O . ASN A 1 140 ? 13.090 -4.706 6.928 1.00 97.69 140 ASN A O 1
ATOM 1058 N N . TYR A 1 141 ? 11.889 -4.719 5.034 1.00 97.12 141 TYR A N 1
ATOM 1059 C CA . TYR A 1 141 ? 12.918 -5.390 4.241 1.00 97.12 141 TYR A CA 1
ATOM 1060 C C . TYR A 1 141 ? 12.759 -5.149 2.739 1.00 97.12 141 TYR A C 1
ATOM 1062 O O . TYR A 1 141 ? 11.675 -4.843 2.243 1.00 97.12 141 TYR A O 1
ATOM 1070 N N . ASN A 1 142 ? 13.856 -5.305 1.992 1.00 96.38 142 ASN A N 1
ATOM 1071 C CA . ASN A 1 142 ? 13.821 -5.217 0.536 1.00 96.38 142 ASN A CA 1
ATOM 1072 C C . ASN A 1 142 ? 13.313 -6.542 -0.054 1.00 96.38 142 ASN A C 1
ATOM 1074 O O . ASN A 1 142 ? 13.942 -7.581 0.148 1.00 96.38 142 ASN A O 1
ATOM 1078 N N . ILE A 1 143 ? 12.199 -6.484 -0.787 1.00 96.00 143 ILE A N 1
ATOM 1079 C CA . ILE A 1 143 ? 11.550 -7.638 -1.423 1.00 96.00 143 ILE A CA 1
ATOM 1080 C C . ILE A 1 143 ? 12.353 -8.238 -2.589 1.00 96.00 143 ILE A C 1
ATOM 1082 O O . ILE A 1 143 ? 12.062 -9.356 -2.998 1.00 96.00 143 ILE A O 1
ATOM 1086 N N . THR A 1 144 ? 13.337 -7.518 -3.147 1.00 94.44 144 THR A N 1
ATOM 1087 C CA . THR A 1 144 ? 14.100 -7.986 -4.322 1.00 94.44 144 THR A CA 1
ATOM 1088 C C . THR A 1 144 ? 15.250 -8.922 -3.964 1.00 94.44 144 THR A C 1
ATOM 1090 O O . THR A 1 144 ? 15.816 -9.569 -4.845 1.00 94.44 144 THR A O 1
ATOM 1093 N N . THR A 1 145 ? 15.613 -9.029 -2.682 1.00 94.00 145 THR A N 1
ATOM 1094 C CA . THR A 1 145 ? 16.679 -9.940 -2.257 1.00 94.00 145 THR A CA 1
ATOM 1095 C C . THR A 1 145 ? 16.170 -11.377 -2.216 1.00 94.00 145 THR A C 1
ATOM 1097 O O . THR A 1 145 ? 15.034 -11.630 -1.821 1.00 94.00 145 THR A O 1
ATOM 1100 N N . VAL A 1 146 ? 17.028 -12.335 -2.579 1.00 89.50 146 VAL A N 1
ATOM 1101 C CA . VAL A 1 146 ? 16.670 -13.764 -2.661 1.00 89.50 146 VAL A CA 1
ATOM 1102 C C . VAL A 1 146 ? 16.039 -14.270 -1.358 1.00 89.50 146 VAL A C 1
ATOM 1104 O O . VAL A 1 146 ? 14.975 -14.883 -1.385 1.00 89.50 146 VAL A O 1
ATOM 1107 N N . ASP A 1 147 ? 16.641 -13.935 -0.214 1.00 90.19 147 ASP A N 1
ATOM 1108 C CA . ASP A 1 147 ? 16.178 -14.389 1.105 1.00 90.19 147 ASP A CA 1
ATOM 1109 C C . ASP A 1 147 ? 14.811 -13.819 1.511 1.00 90.19 147 ASP A C 1
ATOM 1111 O O . ASP A 1 147 ? 14.098 -14.408 2.327 1.00 90.19 147 ASP A O 1
ATOM 1115 N N . ASN A 1 148 ? 14.453 -12.646 0.986 1.00 96.19 148 ASN A N 1
ATOM 1116 C CA . ASN A 1 148 ? 13.214 -11.958 1.336 1.00 96.19 148 ASN A CA 1
ATOM 1117 C C . ASN A 1 148 ? 12.115 -12.164 0.299 1.00 96.19 148 ASN A C 1
ATOM 1119 O O . ASN A 1 148 ? 10.944 -12.082 0.659 1.00 96.19 148 ASN A O 1
ATOM 1123 N N . PHE A 1 149 ? 12.467 -12.458 -0.952 1.00 96.12 149 PHE A N 1
ATOM 1124 C CA . PHE A 1 149 ? 11.501 -12.698 -2.016 1.00 96.12 149 PHE A CA 1
ATOM 1125 C C . PHE A 1 149 ? 10.574 -13.867 -1.671 1.00 96.12 149 PHE A C 1
ATOM 1127 O O . PHE A 1 149 ? 9.358 -13.738 -1.777 1.00 96.12 149 PHE A O 1
ATOM 1134 N N . GLN A 1 150 ? 11.126 -14.966 -1.144 1.00 95.44 150 GLN A N 1
ATOM 1135 C CA . GLN A 1 150 ? 10.305 -16.094 -0.702 1.00 95.44 150 GLN A CA 1
ATOM 1136 C C . GLN A 1 150 ? 9.349 -15.690 0.427 1.00 95.44 150 GLN A C 1
ATOM 1138 O O . GLN A 1 150 ? 8.155 -15.960 0.350 1.00 95.44 150 GLN A O 1
ATOM 1143 N N . LYS A 1 151 ? 9.843 -14.961 1.437 1.00 96.56 151 LYS A N 1
ATOM 1144 C CA . LYS A 1 151 ? 9.008 -14.469 2.547 1.00 96.56 151 LYS A CA 1
ATOM 1145 C C . LYS A 1 151 ? 7.894 -13.548 2.057 1.00 96.56 151 LYS A C 1
ATOM 1147 O O . LYS A 1 151 ? 6.793 -13.572 2.602 1.00 96.56 151 LYS A O 1
ATOM 1152 N N . PHE A 1 152 ? 8.177 -12.730 1.048 1.00 97.75 152 PHE A N 1
ATOM 1153 C CA . PHE A 1 152 ? 7.201 -11.860 0.409 1.00 97.75 152 PHE A CA 1
ATOM 1154 C C . PHE A 1 152 ? 6.104 -12.676 -0.290 1.00 97.75 152 PHE A C 1
ATOM 1156 O O . PHE A 1 152 ? 4.925 -12.431 -0.036 1.00 97.75 152 PHE A O 1
ATOM 1163 N N . CYS A 1 153 ? 6.466 -13.692 -1.081 1.00 96.94 153 CYS A N 1
ATOM 1164 C CA . CYS A 1 153 ? 5.509 -14.605 -1.716 1.00 96.94 153 CYS A CA 1
ATOM 1165 C C . CYS A 1 153 ? 4.653 -15.362 -0.689 1.00 96.94 153 CYS A C 1
ATOM 1167 O O . CYS A 1 153 ? 3.430 -15.435 -0.838 1.00 96.94 153 CYS A O 1
ATOM 1169 N N . ASP A 1 154 ? 5.272 -15.869 0.379 1.00 96.69 154 ASP A N 1
ATOM 1170 C CA . ASP A 1 154 ? 4.572 -16.565 1.461 1.00 96.69 154 ASP A CA 1
ATOM 1171 C C . ASP A 1 154 ? 3.560 -15.625 2.133 1.00 96.69 154 ASP A C 1
ATOM 1173 O O . ASP A 1 154 ? 2.390 -15.965 2.293 1.00 96.69 154 ASP A O 1
ATOM 1177 N N . THR A 1 155 ? 3.978 -14.390 2.430 1.00 97.25 155 THR A N 1
ATOM 1178 C CA . THR A 1 155 ? 3.112 -13.376 3.049 1.00 97.25 155 THR A CA 1
ATOM 1179 C C . THR A 1 155 ? 1.945 -12.990 2.140 1.00 97.25 155 THR A C 1
ATOM 1181 O O . THR A 1 155 ? 0.826 -12.837 2.620 1.00 97.25 155 THR A O 1
ATOM 1184 N N . ILE A 1 156 ? 2.156 -12.866 0.826 1.00 97.06 156 ILE A N 1
ATOM 1185 C CA . ILE A 1 156 ? 1.056 -12.637 -0.125 1.00 97.06 156 ILE A CA 1
ATOM 1186 C C . ILE A 1 156 ? 0.084 -13.819 -0.118 1.00 97.06 156 ILE A C 1
ATOM 1188 O O . ILE A 1 156 ? -1.120 -13.605 -0.193 1.00 97.06 156 ILE A O 1
ATOM 1192 N N . SER A 1 157 ? 0.584 -15.047 0.007 1.00 96.88 157 SER A N 1
ATOM 1193 C CA . SER A 1 157 ? -0.215 -16.273 -0.105 1.00 96.88 157 SER A CA 1
ATOM 1194 C C . SER A 1 157 ? -0.985 -16.645 1.160 1.00 96.88 157 SER A C 1
ATOM 1196 O O . SER A 1 157 ? -1.979 -17.360 1.066 1.00 96.88 157 SER A O 1
ATOM 1198 N N . THR A 1 158 ? -0.537 -16.199 2.336 1.00 96.75 158 THR A N 1
ATOM 1199 C CA . THR A 1 158 ? -1.142 -16.582 3.627 1.00 96.75 158 THR A CA 1
ATOM 1200 C C . THR A 1 158 ? -1.478 -15.394 4.527 1.00 96.75 158 THR A C 1
ATOM 1202 O O . THR A 1 158 ? -1.962 -15.577 5.642 1.00 96.75 158 THR A O 1
ATOM 1205 N N . GLY A 1 159 ? -1.176 -14.168 4.098 1.00 94.25 159 GLY A N 1
ATOM 1206 C CA . GLY A 1 159 ? -1.241 -12.975 4.940 1.00 94.25 159 GLY A CA 1
ATOM 1207 C C . GLY A 1 159 ? -2.639 -12.406 5.159 1.00 94.25 159 GLY A C 1
ATOM 1208 O O . GLY A 1 159 ? -2.771 -11.459 5.937 1.00 94.25 159 GLY A O 1
ATOM 1209 N N . SER A 1 160 ? -3.679 -12.936 4.509 1.00 94.44 160 SER A N 1
ATOM 1210 C CA . SER A 1 160 ? -5.043 -12.430 4.699 1.00 94.44 160 SER A CA 1
ATOM 1211 C C . SER A 1 160 ? -5.599 -12.705 6.099 1.00 94.44 160 SER A C 1
ATOM 1213 O O . SER A 1 160 ? -5.094 -13.540 6.850 1.00 94.44 160 SER A O 1
ATOM 1215 N N . LEU A 1 161 ? -6.698 -12.033 6.442 1.00 90.94 161 LEU A N 1
ATOM 1216 C CA . LEU A 1 161 ? -7.449 -12.260 7.680 1.00 90.94 161 LEU A CA 1
ATOM 1217 C C . LEU A 1 161 ? -7.941 -13.706 7.851 1.00 90.94 161 LEU A C 1
ATOM 1219 O O . LEU A 1 161 ? -8.152 -14.141 8.980 1.00 90.94 161 LEU A O 1
ATOM 1223 N N . THR A 1 162 ? -8.113 -14.456 6.759 1.00 90.88 162 THR A N 1
ATOM 1224 C CA . THR A 1 162 ? -8.573 -15.855 6.785 1.00 90.88 162 THR A CA 1
ATOM 1225 C C . THR A 1 162 ? -7.426 -16.871 6.731 1.00 90.88 162 THR A C 1
ATOM 1227 O O . THR A 1 162 ? -7.677 -18.074 6.733 1.00 90.88 162 THR A O 1
ATOM 1230 N N . GLY A 1 163 ? -6.168 -16.410 6.692 1.00 91.56 163 GLY A N 1
ATOM 1231 C CA . GLY A 1 163 ? -4.981 -17.259 6.539 1.00 91.56 163 GLY A CA 1
ATOM 1232 C C . GLY A 1 163 ? -4.716 -17.732 5.103 1.00 91.56 163 GLY A C 1
ATOM 1233 O O . GLY A 1 163 ? -3.836 -18.562 4.889 1.00 91.56 163 GLY A O 1
ATOM 1234 N N . GLY A 1 164 ? -5.474 -17.225 4.126 1.00 94.69 164 GLY A N 1
ATOM 1235 C CA . GLY A 1 164 ? -5.262 -17.439 2.692 1.00 94.69 164 GLY A CA 1
ATOM 1236 C C . GLY A 1 164 ? -4.567 -16.258 1.997 1.00 94.69 164 GLY A C 1
ATOM 1237 O O . GLY A 1 164 ? -4.020 -15.382 2.684 1.00 94.69 164 GLY A O 1
ATOM 1238 N N . PRO A 1 165 ? -4.618 -16.194 0.653 1.00 94.56 165 PRO A N 1
ATOM 1239 C CA . PRO A 1 165 ? -3.963 -15.142 -0.110 1.00 94.56 165 PRO A CA 1
ATOM 1240 C C . PRO A 1 165 ? -4.598 -13.783 0.153 1.00 94.56 165 PRO A C 1
ATOM 1242 O O . PRO A 1 165 ? -5.790 -13.685 0.441 1.00 94.56 165 PRO A O 1
ATOM 1245 N N . VAL A 1 166 ? -3.794 -12.730 0.050 1.00 94.31 166 VAL A N 1
ATOM 1246 C CA . VAL A 1 166 ? -4.286 -11.356 0.131 1.00 94.31 166 VAL A CA 1
ATOM 1247 C C . VAL A 1 166 ? -5.260 -11.070 -1.007 1.00 94.31 166 VAL A C 1
ATOM 1249 O O . VAL A 1 166 ? -5.129 -11.541 -2.134 1.00 94.31 166 VAL A O 1
ATOM 1252 N N . ASP A 1 167 ? -6.235 -10.229 -0.717 1.00 92.12 167 ASP A N 1
ATOM 1253 C CA . ASP A 1 167 ? -7.290 -9.860 -1.647 1.00 92.12 167 ASP A CA 1
ATOM 1254 C C . ASP A 1 167 ? -6.752 -9.048 -2.835 1.00 92.12 167 ASP A C 1
ATOM 1256 O O . ASP A 1 167 ? -7.233 -9.170 -3.966 1.00 92.12 167 ASP A O 1
ATOM 1260 N N . LEU A 1 168 ? -5.724 -8.228 -2.593 1.00 91.38 168 LEU A N 1
ATOM 1261 C CA . LEU A 1 168 ? -5.094 -7.397 -3.614 1.00 91.38 168 LEU A CA 1
ATOM 1262 C C . LEU A 1 168 ? -3.685 -6.963 -3.197 1.00 91.38 168 LEU A C 1
ATOM 1264 O O . LEU A 1 168 ? -3.437 -6.657 -2.030 1.00 91.38 168 LEU A O 1
ATOM 1268 N N . VAL A 1 169 ? -2.781 -6.866 -4.173 1.00 96.31 169 VAL A N 1
ATOM 1269 C CA . VAL A 1 169 ? -1.458 -6.244 -4.002 1.00 96.31 169 VAL A CA 1
ATOM 1270 C C . VAL A 1 169 ? -1.439 -4.882 -4.699 1.00 96.31 169 VAL A C 1
ATOM 1272 O O . VAL A 1 169 ? -1.910 -4.744 -5.826 1.00 96.31 169 VAL A O 1
ATOM 1275 N N . LEU A 1 170 ? -0.887 -3.864 -4.046 1.00 95.31 170 LEU A N 1
ATOM 1276 C CA . LEU A 1 170 ? -0.706 -2.516 -4.574 1.00 95.31 170 LEU A CA 1
ATOM 1277 C C . LEU A 1 170 ? 0.790 -2.205 -4.666 1.00 95.31 170 LEU A C 1
ATOM 1279 O O . LEU A 1 170 ? 1.482 -2.098 -3.655 1.00 95.31 170 LEU A O 1
ATOM 1283 N N . SER A 1 171 ? 1.288 -2.054 -5.890 1.00 96.44 171 SER A N 1
ATOM 1284 C CA . SER A 1 171 ? 2.660 -1.642 -6.168 1.00 96.44 171 SER A CA 1
ATOM 1285 C C . SER A 1 171 ? 2.747 -0.118 -6.232 1.00 96.44 171 SER A C 1
ATOM 1287 O O . SER A 1 171 ? 2.285 0.511 -7.187 1.00 96.44 171 SER A O 1
ATOM 1289 N N . CYS A 1 172 ? 3.398 0.459 -5.228 1.00 95.25 172 CYS A N 1
ATOM 1290 C CA . CYS A 1 172 ? 3.646 1.892 -5.054 1.00 95.25 172 CYS A CA 1
ATOM 1291 C C . CYS A 1 172 ? 5.155 2.208 -4.992 1.00 95.25 172 CYS A C 1
ATOM 1293 O O . CYS A 1 172 ? 5.563 3.245 -4.460 1.00 95.25 172 CYS A O 1
ATOM 1295 N N . VAL A 1 173 ? 5.984 1.298 -5.513 1.00 93.81 173 VAL A N 1
ATOM 1296 C CA . VAL A 1 173 ? 7.447 1.418 -5.573 1.00 93.81 173 VAL A CA 1
ATOM 1297 C C . VAL A 1 173 ? 7.895 2.373 -6.680 1.00 93.81 173 VAL A C 1
ATOM 1299 O O . VAL A 1 173 ? 7.166 2.654 -7.632 1.00 93.81 173 VAL A O 1
ATOM 1302 N N . ASP A 1 174 ? 9.121 2.874 -6.585 1.00 89.38 174 ASP A N 1
ATOM 1303 C CA . ASP A 1 174 ? 9.665 3.866 -7.515 1.00 89.38 174 ASP A CA 1
ATOM 1304 C C . ASP A 1 174 ? 10.671 3.300 -8.528 1.00 89.38 174 ASP A C 1
ATOM 1306 O O . ASP A 1 174 ? 10.919 3.944 -9.542 1.00 89.38 174 ASP A O 1
ATOM 1310 N N . ASN A 1 175 ? 11.158 2.074 -8.345 1.00 89.38 175 ASN A N 1
ATOM 1311 C CA . ASN A 1 175 ? 12.153 1.434 -9.212 1.00 89.38 175 ASN A CA 1
ATOM 1312 C C . ASN A 1 175 ? 11.578 0.242 -9.998 1.00 89.38 175 ASN A C 1
ATOM 1314 O O . ASN A 1 175 ? 10.557 -0.343 -9.631 1.00 89.38 175 ASN A O 1
ATOM 1318 N N . PHE A 1 176 ? 12.197 -0.097 -11.126 1.00 90.81 176 PHE A N 1
ATOM 1319 C CA . PHE A 1 176 ? 11.740 -1.171 -12.010 1.00 90.81 176 PHE A CA 1
ATOM 1320 C C . PHE A 1 176 ? 12.085 -2.566 -11.487 1.00 90.81 176 PHE A C 1
ATOM 1322 O O . PHE A 1 176 ? 11.335 -3.504 -11.753 1.00 90.81 176 PHE A O 1
ATOM 1329 N N . GLU A 1 177 ? 13.174 -2.706 -10.728 1.00 92.19 177 GLU A N 1
ATOM 1330 C CA . GLU A 1 177 ? 13.584 -3.977 -10.117 1.00 92.19 177 GLU A CA 1
ATOM 1331 C C . GLU A 1 177 ? 12.487 -4.512 -9.184 1.00 92.19 177 GLU A C 1
ATOM 1333 O O . GLU A 1 177 ? 12.013 -5.635 -9.358 1.00 92.19 177 GLU A O 1
ATOM 1338 N N . ALA A 1 178 ? 11.992 -3.673 -8.270 1.00 94.31 178 ALA A N 1
ATOM 1339 C CA . ALA A 1 178 ? 10.902 -4.022 -7.367 1.00 94.31 178 ALA A CA 1
ATOM 1340 C C . ALA A 1 178 ? 9.580 -4.258 -8.109 1.00 94.31 178 ALA A C 1
ATOM 1342 O O . ALA A 1 178 ? 8.888 -5.229 -7.808 1.00 94.31 178 ALA A O 1
ATOM 1343 N N . ARG A 1 179 ? 9.246 -3.447 -9.128 1.00 95.56 179 ARG A N 1
ATOM 1344 C CA . ARG A 1 179 ? 8.065 -3.706 -9.982 1.00 95.56 179 ARG A CA 1
ATOM 1345 C C . ARG A 1 179 ? 8.133 -5.085 -10.628 1.00 95.56 179 ARG A C 1
ATOM 1347 O O . ARG A 1 179 ? 7.111 -5.755 -10.755 1.00 95.56 179 ARG A O 1
ATOM 1354 N N . MET A 1 180 ? 9.329 -5.514 -11.026 1.00 94.81 180 MET A N 1
ATOM 1355 C CA . MET A 1 180 ? 9.522 -6.813 -11.650 1.00 94.81 180 MET A CA 1
ATOM 1356 C C . MET A 1 180 ? 9.503 -7.970 -10.661 1.00 94.81 180 MET A C 1
ATOM 1358 O O . MET A 1 180 ? 8.888 -8.987 -10.966 1.00 94.81 180 MET A O 1
ATOM 1362 N N . ALA A 1 181 ? 10.037 -7.789 -9.453 1.00 96.25 181 ALA A N 1
ATOM 1363 C CA . ALA A 1 181 ? 9.848 -8.746 -8.366 1.00 96.25 181 ALA A CA 1
ATOM 1364 C C . ALA A 1 181 ? 8.353 -8.953 -8.052 1.00 96.25 181 ALA A C 1
ATOM 1366 O O . ALA A 1 181 ? 7.879 -10.088 -8.044 1.00 96.25 181 ALA A O 1
ATOM 1367 N N . ILE A 1 182 ? 7.581 -7.869 -7.896 1.00 97.50 182 ILE A N 1
ATOM 1368 C CA . ILE A 1 182 ? 6.128 -7.943 -7.651 1.00 97.50 182 ILE A CA 1
ATOM 1369 C C . ILE A 1 182 ? 5.417 -8.647 -8.810 1.00 97.50 182 ILE A C 1
ATOM 1371 O O . ILE A 1 182 ? 4.591 -9.527 -8.579 1.00 97.50 182 ILE A O 1
ATOM 1375 N N . ASN A 1 183 ? 5.758 -8.299 -10.054 1.00 96.81 183 ASN A N 1
ATOM 1376 C CA . ASN A 1 183 ? 5.192 -8.939 -11.238 1.00 96.81 183 ASN A CA 1
ATOM 1377 C C . ASN A 1 183 ? 5.472 -10.450 -11.268 1.00 96.81 183 ASN A C 1
ATOM 1379 O O . ASN A 1 183 ? 4.566 -11.219 -11.575 1.00 96.81 183 ASN A O 1
ATOM 1383 N N . THR A 1 184 ? 6.696 -10.881 -10.958 1.00 96.56 184 THR A N 1
ATOM 1384 C CA . THR A 1 184 ? 7.052 -12.307 -10.893 1.00 96.56 184 THR A CA 1
ATOM 1385 C C . THR A 1 184 ? 6.243 -13.021 -9.816 1.00 96.56 184 THR A C 1
ATOM 1387 O O . THR A 1 184 ? 5.533 -13.969 -10.142 1.00 96.56 184 THR A O 1
ATOM 1390 N N . ALA A 1 185 ? 6.246 -12.506 -8.582 1.00 97.31 185 ALA A N 1
ATOM 1391 C CA . ALA A 1 185 ? 5.487 -13.085 -7.473 1.00 97.31 185 ALA A CA 1
ATOM 1392 C C . ALA A 1 185 ? 3.988 -13.192 -7.797 1.00 97.31 185 ALA A C 1
ATOM 1394 O O . ALA A 1 185 ? 3.372 -14.238 -7.613 1.00 97.31 185 ALA A O 1
ATOM 1395 N N . CYS A 1 186 ? 3.390 -12.130 -8.343 1.00 96.94 186 CYS A N 1
ATOM 1396 C CA . CYS A 1 186 ? 1.962 -12.128 -8.647 1.00 96.94 186 CYS A CA 1
ATOM 1397 C C . CYS A 1 186 ? 1.599 -13.068 -9.802 1.00 96.94 186 CYS A C 1
ATOM 1399 O O . CYS A 1 186 ? 0.522 -13.657 -9.783 1.00 96.94 186 CYS A O 1
ATOM 1401 N N . ASN A 1 187 ? 2.478 -13.243 -10.794 1.00 95.88 187 ASN A N 1
ATOM 1402 C CA . ASN A 1 187 ? 2.250 -14.215 -11.863 1.00 95.88 187 ASN A CA 1
ATOM 1403 C C . ASN A 1 187 ? 2.349 -15.659 -11.352 1.00 95.88 187 ASN A C 1
ATOM 1405 O O . ASN A 1 187 ? 1.526 -16.482 -11.741 1.00 95.88 187 ASN A O 1
ATOM 1409 N N . GLU A 1 188 ? 3.313 -15.959 -10.477 1.00 95.44 188 GLU A N 1
ATOM 1410 C CA . GLU A 1 188 ? 3.474 -17.291 -9.874 1.00 95.44 188 GLU A CA 1
ATOM 1411 C C . GLU A 1 188 ? 2.286 -17.664 -8.982 1.00 95.44 188 GLU A C 1
ATOM 1413 O O . GLU A 1 188 ? 1.790 -18.787 -9.037 1.00 95.44 188 GLU A O 1
ATOM 1418 N N . LEU A 1 189 ? 1.788 -16.702 -8.205 1.00 95.75 189 LEU A N 1
ATOM 1419 C CA . LEU A 1 189 ? 0.687 -16.903 -7.261 1.00 95.75 189 LEU A CA 1
ATOM 1420 C C . LEU A 1 189 ? -0.703 -16.710 -7.884 1.00 95.75 189 LEU A C 1
ATOM 1422 O O . LEU A 1 189 ? -1.711 -16.879 -7.202 1.00 95.75 189 LEU A O 1
ATOM 1426 N N . ASN A 1 190 ? -0.774 -16.324 -9.164 1.00 94.94 190 ASN A N 1
ATOM 1427 C CA . ASN A 1 190 ? -2.004 -15.868 -9.819 1.00 94.94 190 ASN A CA 1
ATOM 1428 C C . ASN A 1 190 ? -2.734 -14.764 -9.014 1.00 94.94 190 ASN A C 1
ATOM 1430 O O . ASN A 1 190 ? -3.964 -14.713 -8.939 1.00 94.94 190 ASN A O 1
ATOM 1434 N N . GLN A 1 191 ? -1.956 -13.879 -8.389 1.00 94.56 191 GLN A N 1
ATOM 1435 C CA . GLN A 1 191 ? -2.432 -12.806 -7.526 1.00 94.56 191 GLN A CA 1
ATOM 1436 C C . GLN A 1 191 ? -2.810 -11.578 -8.358 1.00 94.56 191 GLN A C 1
ATOM 1438 O O . GLN A 1 191 ? -2.030 -11.083 -9.174 1.00 94.56 191 GLN A O 1
ATOM 1443 N N . ARG A 1 192 ? -4.006 -11.036 -8.117 1.00 91.31 192 ARG A N 1
ATOM 1444 C CA . ARG A 1 192 ? -4.446 -9.772 -8.723 1.00 91.31 192 ARG A CA 1
ATOM 1445 C C . ARG A 1 192 ? -3.730 -8.608 -8.051 1.00 91.31 192 ARG A C 1
ATOM 1447 O O . ARG A 1 192 ? -3.576 -8.599 -6.824 1.00 91.31 192 ARG A O 1
ATOM 1454 N N . TRP A 1 193 ? -3.328 -7.616 -8.841 1.00 94.00 193 TRP A N 1
ATOM 1455 C CA . TRP A 1 193 ? -2.593 -6.469 -8.323 1.00 94.00 193 TRP A CA 1
ATOM 1456 C C . TRP A 1 193 ? -2.782 -5.207 -9.157 1.00 94.00 193 TRP A C 1
ATOM 1458 O O . TRP A 1 193 ? -3.142 -5.259 -10.333 1.00 94.00 193 TRP A O 1
ATOM 1468 N N . PHE A 1 194 ? -2.539 -4.058 -8.536 1.00 90.94 194 PHE A N 1
ATOM 1469 C CA . PHE A 1 194 ? -2.419 -2.786 -9.235 1.00 90.94 194 PHE A CA 1
ATOM 1470 C C . PHE A 1 194 ? -0.980 -2.300 -9.213 1.00 90.94 194 PHE A C 1
ATOM 1472 O O . PHE A 1 194 ? -0.297 -2.371 -8.192 1.00 90.94 194 PHE A O 1
ATOM 1479 N N . GLU A 1 195 ? -0.553 -1.734 -10.331 1.00 92.75 195 GLU A N 1
ATOM 1480 C CA . GLU A 1 195 ? 0.667 -0.950 -10.428 1.00 92.75 195 GLU A CA 1
ATOM 1481 C C . GLU A 1 195 ? 0.320 0.536 -10.435 1.00 92.75 195 GLU A C 1
ATOM 1483 O O . GLU A 1 195 ? -0.712 0.945 -10.978 1.00 92.75 195 GLU A O 1
ATOM 1488 N N . SER A 1 196 ? 1.170 1.332 -9.791 1.00 90.38 196 SER A N 1
ATOM 1489 C CA . SER A 1 196 ? 1.133 2.781 -9.877 1.00 90.38 196 SER A CA 1
ATOM 1490 C C . SER A 1 196 ? 2.527 3.356 -10.113 1.00 90.38 196 SER A C 1
ATOM 1492 O O . SER A 1 196 ? 3.538 2.876 -9.588 1.00 90.38 196 SER A O 1
ATOM 1494 N N . GLY A 1 197 ? 2.577 4.452 -10.864 1.00 87.56 197 GLY A N 1
ATOM 1495 C CA . GLY A 1 197 ? 3.817 5.176 -11.101 1.00 87.56 197 GLY A CA 1
ATOM 1496 C C . GLY A 1 197 ? 3.574 6.652 -11.355 1.00 87.56 197 GLY A C 1
ATOM 1497 O O . GLY A 1 197 ? 2.632 7.026 -12.053 1.00 87.56 197 GLY A O 1
ATOM 1498 N N . VAL A 1 198 ? 4.457 7.486 -10.811 1.00 86.94 198 VAL A N 1
ATOM 1499 C CA . VAL A 1 198 ? 4.513 8.934 -11.042 1.00 86.94 198 VAL A CA 1
ATOM 1500 C C . VAL A 1 198 ? 5.793 9.232 -11.815 1.00 86.94 198 VAL A C 1
ATOM 1502 O O . VAL A 1 198 ? 6.841 8.663 -11.519 1.00 86.94 198 VAL A O 1
ATOM 1505 N N . SER A 1 199 ? 5.713 10.095 -12.825 1.00 85.00 199 SER A N 1
ATOM 1506 C CA . SER A 1 199 ? 6.872 10.466 -13.637 1.00 85.00 199 SER A CA 1
ATOM 1507 C C . SER A 1 199 ? 7.884 11.300 -12.853 1.00 85.00 199 SER A C 1
ATOM 1509 O O . SER A 1 199 ? 7.527 12.036 -11.936 1.00 85.00 199 SER A O 1
ATOM 1511 N N . GLU A 1 200 ? 9.150 11.260 -13.272 1.00 83.00 200 GLU A N 1
ATOM 1512 C CA . GLU A 1 200 ? 10.247 12.000 -12.623 1.00 83.00 200 GLU A CA 1
ATOM 1513 C C . GLU A 1 200 ? 10.051 13.522 -12.613 1.00 83.00 200 GLU A C 1
ATOM 1515 O O . GLU A 1 200 ? 10.580 14.216 -11.751 1.00 83.00 200 GLU A O 1
ATOM 1520 N N . ASN A 1 201 ? 9.275 14.051 -13.560 1.00 82.56 201 ASN A N 1
ATOM 1521 C CA . ASN A 1 201 ? 8.905 15.465 -13.627 1.00 82.56 201 ASN A CA 1
ATOM 1522 C C . ASN A 1 201 ? 7.643 15.805 -12.806 1.00 82.56 201 ASN A C 1
ATOM 1524 O O . ASN A 1 201 ? 7.157 16.929 -12.888 1.00 82.56 201 ASN A O 1
ATOM 1528 N N . ALA A 1 202 ? 7.090 14.845 -12.057 1.00 80.94 202 ALA A N 1
ATOM 1529 C CA . ALA A 1 202 ? 5.910 14.955 -11.197 1.00 80.94 202 ALA A CA 1
ATOM 1530 C C . ALA A 1 202 ? 4.581 15.359 -11.862 1.00 80.94 202 ALA A C 1
ATOM 1532 O O . ALA A 1 202 ? 3.568 15.449 -11.168 1.00 80.94 202 ALA A O 1
ATOM 1533 N N . VAL A 1 203 ? 4.544 15.610 -13.173 1.00 81.75 203 VAL A N 1
ATOM 1534 C CA . VAL A 1 203 ? 3.348 16.123 -13.869 1.00 81.75 203 VAL A CA 1
ATOM 1535 C C . VAL A 1 203 ? 2.511 15.043 -14.546 1.00 81.75 203 VAL A C 1
ATOM 1537 O O . VAL A 1 203 ? 1.483 15.355 -15.146 1.00 81.75 203 VAL A O 1
ATOM 1540 N N . SER A 1 204 ? 2.916 13.778 -14.456 1.00 80.06 204 SER A N 1
ATOM 1541 C CA . SER A 1 204 ? 2.106 12.665 -14.932 1.00 80.06 204 SER A CA 1
ATOM 1542 C C . SER A 1 204 ? 2.159 11.478 -13.983 1.00 80.06 204 SER A C 1
ATOM 1544 O O . SER A 1 204 ? 3.114 11.296 -13.229 1.00 80.06 204 SER A O 1
ATOM 1546 N N . GLY A 1 205 ? 1.112 10.670 -14.027 1.00 85.06 205 GLY A N 1
ATOM 1547 C CA . GLY A 1 205 ? 1.034 9.422 -13.296 1.00 85.06 205 GLY A CA 1
ATOM 1548 C C . GLY A 1 205 ? 0.160 8.415 -14.021 1.00 85.06 205 GLY A C 1
ATOM 1549 O O . GLY A 1 205 ? -0.547 8.742 -14.979 1.00 85.06 205 GLY A O 1
ATOM 1550 N N . HIS A 1 206 ? 0.219 7.173 -13.575 1.00 85.00 206 HIS A N 1
ATOM 1551 C CA . HIS A 1 206 ? -0.642 6.122 -14.081 1.00 85.00 206 HIS A CA 1
ATOM 1552 C C . HIS A 1 206 ? -0.975 5.112 -12.997 1.00 85.00 206 HIS A C 1
ATOM 1554 O O . HIS A 1 206 ? -0.249 4.981 -12.011 1.00 85.00 206 HIS A O 1
ATOM 1560 N N . ILE A 1 207 ? -2.083 4.418 -13.230 1.00 85.62 207 ILE A N 1
ATOM 1561 C CA . ILE A 1 207 ? -2.448 3.191 -12.538 1.00 85.62 207 ILE A CA 1
ATOM 1562 C C . ILE A 1 207 ? -2.802 2.125 -13.575 1.00 85.62 207 ILE A C 1
ATOM 1564 O O . ILE A 1 207 ? -3.427 2.418 -14.606 1.00 85.62 207 ILE A O 1
ATOM 1568 N N . GLN A 1 208 ? -2.418 0.886 -13.312 1.00 86.00 208 GLN A N 1
ATOM 1569 C CA . GLN A 1 208 ? -2.720 -0.253 -14.169 1.00 86.00 208 GLN A CA 1
ATOM 1570 C C . GLN A 1 208 ? -3.240 -1.404 -13.321 1.00 86.00 208 GLN A C 1
ATOM 1572 O O . GLN A 1 208 ? -2.617 -1.763 -12.328 1.00 86.00 208 GLN A O 1
ATOM 1577 N N . PHE A 1 209 ? -4.369 -1.987 -13.725 1.00 87.69 209 PHE A N 1
ATOM 1578 C CA . PHE A 1 209 ? -4.871 -3.201 -13.095 1.00 87.69 209 PHE A CA 1
ATOM 1579 C C . PHE A 1 209 ? -4.342 -4.421 -13.838 1.00 87.69 209 PHE A C 1
ATOM 1581 O O . PHE A 1 209 ? -4.455 -4.490 -15.065 1.00 87.69 209 PHE A O 1
ATOM 1588 N N . ILE A 1 210 ? -3.765 -5.362 -13.097 1.00 87.12 210 ILE A N 1
ATOM 1589 C CA . ILE A 1 210 ? -3.117 -6.544 -13.645 1.00 87.12 210 ILE A CA 1
ATOM 1590 C C . ILE A 1 210 ? -3.745 -7.788 -13.017 1.00 87.12 210 ILE A C 1
ATOM 1592 O O . ILE A 1 210 ? -3.578 -8.096 -11.836 1.00 87.12 210 ILE A O 1
ATOM 1596 N N . ILE A 1 211 ? -4.467 -8.514 -13.860 1.00 90.62 211 ILE A N 1
ATOM 1597 C CA . ILE A 1 211 ? -4.918 -9.883 -13.644 1.00 90.62 211 ILE A CA 1
ATOM 1598 C C . ILE A 1 211 ? -3.986 -10.791 -14.462 1.00 90.62 211 ILE A C 1
ATOM 1600 O O . ILE A 1 211 ? -4.030 -10.719 -15.702 1.00 90.62 211 ILE A O 1
ATOM 1604 N N . PRO A 1 212 ? -3.134 -11.603 -13.810 1.00 91.50 212 PRO A N 1
ATOM 1605 C CA . PRO A 1 212 ? -2.284 -12.571 -14.495 1.00 91.50 212 PRO A CA 1
ATOM 1606 C C . PRO A 1 212 ? -3.093 -13.464 -15.446 1.00 91.50 212 PRO A C 1
ATOM 1608 O O . PRO A 1 212 ? -4.174 -13.936 -15.112 1.00 91.50 212 PRO A O 1
ATOM 1611 N N . GLY A 1 213 ? -2.600 -13.647 -16.672 1.00 89.12 213 GLY A N 1
ATOM 1612 C CA . GLY A 1 213 ? -3.256 -14.464 -17.704 1.00 89.12 213 GLY A CA 1
ATOM 1613 C C . GLY A 1 213 ? -4.436 -13.811 -18.441 1.00 89.12 213 GLY A C 1
ATOM 1614 O O . GLY A 1 213 ? -4.751 -14.238 -19.551 1.00 89.12 213 GLY A O 1
ATOM 1615 N N . GLU A 1 214 ? -5.059 -12.761 -17.899 1.00 88.06 214 GLU A N 1
ATOM 1616 C CA . GLU A 1 214 ? -6.167 -12.051 -18.566 1.00 88.06 214 GLU A CA 1
ATOM 1617 C C . GLU A 1 214 ? -5.744 -10.705 -19.166 1.00 88.06 214 GLU A C 1
ATOM 1619 O O . GLU A 1 214 ? -6.165 -10.333 -20.265 1.00 88.06 214 GLU A O 1
ATOM 1624 N N . THR A 1 215 ? -4.899 -9.970 -18.447 1.00 87.94 215 THR A N 1
ATOM 1625 C CA . THR A 1 215 ? -4.418 -8.635 -18.829 1.00 87.94 215 THR A CA 1
ATOM 1626 C C . THR A 1 215 ? -2.902 -8.634 -19.004 1.00 87.94 215 THR A C 1
ATOM 1628 O O . THR A 1 215 ? -2.209 -9.524 -18.514 1.00 87.94 215 THR A O 1
ATOM 1631 N N . ALA A 1 216 ? -2.371 -7.629 -19.705 1.00 88.00 216 ALA A N 1
ATOM 1632 C CA . ALA A 1 216 ? -0.930 -7.490 -19.885 1.00 88.00 216 ALA A CA 1
ATOM 1633 C C . ALA A 1 216 ? -0.237 -7.292 -18.527 1.00 88.00 216 ALA A C 1
ATOM 1635 O O . ALA A 1 216 ? -0.493 -6.303 -17.837 1.00 88.00 216 ALA A O 1
ATOM 1636 N N . CYS A 1 217 ? 0.659 -8.213 -18.172 1.00 90.88 217 CYS A N 1
ATOM 1637 C CA . CYS A 1 217 ? 1.526 -8.052 -17.012 1.00 90.88 217 CYS A CA 1
ATOM 1638 C C . CYS A 1 217 ? 2.627 -7.020 -17.308 1.00 90.88 217 CYS A C 1
ATOM 1640 O O . CYS A 1 217 ? 2.812 -6.594 -18.454 1.00 90.88 217 CYS A O 1
ATOM 1642 N N . PHE A 1 218 ? 3.392 -6.616 -16.294 1.00 90.38 218 PHE A N 1
ATOM 1643 C CA . PHE A 1 218 ? 4.434 -5.597 -16.471 1.00 90.38 218 PHE A CA 1
ATOM 1644 C C . PHE A 1 218 ? 5.523 -6.050 -17.461 1.00 90.38 218 PHE A C 1
ATOM 1646 O O . PHE A 1 218 ? 6.096 -5.241 -18.189 1.00 90.38 218 PHE A O 1
ATOM 1653 N N . ALA A 1 219 ? 5.770 -7.362 -17.546 1.00 90.06 219 ALA A N 1
ATOM 1654 C CA . ALA A 1 219 ? 6.715 -7.948 -18.494 1.00 90.06 219 ALA A CA 1
ATOM 1655 C C . ALA A 1 219 ? 6.169 -8.068 -19.932 1.00 90.06 219 ALA A C 1
ATOM 1657 O O . ALA A 1 219 ? 6.955 -8.277 -20.853 1.00 90.06 219 ALA A O 1
ATOM 1658 N N . CYS A 1 220 ? 4.857 -7.920 -20.162 1.00 89.06 220 CYS A N 1
ATOM 1659 C CA . CYS A 1 220 ? 4.283 -7.949 -21.514 1.00 89.06 220 CYS A CA 1
ATOM 1660 C C . CYS A 1 220 ? 4.619 -6.686 -22.320 1.00 89.06 220 CYS A C 1
ATOM 1662 O O . CYS A 1 220 ? 4.725 -6.746 -23.544 1.00 89.06 220 CYS A O 1
ATOM 1664 N N . ALA A 1 221 ? 4.757 -5.543 -21.646 1.00 85.31 221 ALA A N 1
ATOM 1665 C CA . ALA A 1 221 ? 5.109 -4.263 -22.256 1.00 85.31 221 ALA A CA 1
ATOM 1666 C C . ALA A 1 221 ? 6.170 -3.542 -21.403 1.00 85.31 221 ALA A C 1
ATOM 1668 O O . ALA A 1 221 ? 5.879 -2.499 -20.811 1.00 85.31 221 ALA A O 1
ATOM 1669 N N . PRO A 1 222 ? 7.390 -4.102 -21.304 1.00 86.38 222 PRO A N 1
ATOM 1670 C CA . PRO A 1 222 ? 8.409 -3.577 -20.415 1.00 86.38 222 PRO A CA 1
ATOM 1671 C C . PRO A 1 222 ? 8.928 -2.224 -20.927 1.00 86.38 222 PRO A C 1
ATOM 1673 O O . PRO A 1 222 ? 9.037 -2.014 -22.141 1.00 86.38 222 PRO A O 1
ATOM 1676 N N . PRO A 1 223 ? 9.301 -1.301 -20.026 1.00 83.62 223 PRO A N 1
ATOM 1677 C CA . PRO A 1 223 ? 9.970 -0.071 -20.424 1.00 83.62 223 PRO A CA 1
ATOM 1678 C C . PRO A 1 223 ? 11.328 -0.386 -21.066 1.00 83.62 223 PRO A C 1
ATOM 1680 O O . PRO A 1 223 ? 11.953 -1.407 -20.773 1.00 83.62 223 PRO A O 1
ATOM 1683 N N . LEU A 1 224 ? 11.817 0.524 -21.915 1.00 84.31 224 LEU A N 1
ATOM 1684 C CA . LEU A 1 224 ? 13.040 0.323 -22.704 1.00 84.31 224 LEU A CA 1
ATOM 1685 C C . LEU A 1 224 ? 14.263 -0.053 -21.854 1.00 84.31 224 LEU A C 1
ATOM 1687 O O . LEU A 1 224 ? 15.086 -0.848 -22.300 1.00 84.31 224 LEU A O 1
ATOM 1691 N N . VAL A 1 225 ? 14.366 0.491 -20.639 1.00 84.69 225 VAL A N 1
ATOM 1692 C CA . VAL A 1 225 ? 15.453 0.204 -19.688 1.00 84.69 225 VAL A CA 1
ATOM 1693 C C . VAL A 1 225 ? 15.464 -1.278 -19.307 1.00 84.69 225 VAL A C 1
ATOM 1695 O O . VAL A 1 225 ? 16.501 -1.932 -19.395 1.00 84.69 225 VAL A O 1
ATOM 1698 N N . VAL A 1 226 ? 14.289 -1.828 -18.985 1.00 83.75 226 VAL A N 1
ATOM 1699 C CA . VAL A 1 226 ? 14.111 -3.246 -18.641 1.00 83.75 226 VAL A CA 1
ATOM 1700 C C . VAL A 1 226 ? 14.316 -4.126 -19.874 1.00 83.75 226 VAL A C 1
ATOM 1702 O O . VAL A 1 226 ? 15.037 -5.117 -19.807 1.00 83.75 226 VAL A O 1
ATOM 1705 N N . ALA A 1 227 ? 13.749 -3.741 -21.023 1.00 81.94 227 ALA A N 1
ATOM 1706 C CA . ALA A 1 227 ? 13.895 -4.488 -22.274 1.00 81.94 227 ALA A CA 1
ATOM 1707 C C . ALA A 1 227 ? 15.361 -4.573 -22.742 1.00 81.94 227 ALA A C 1
ATOM 1709 O O . ALA A 1 227 ? 15.807 -5.617 -23.213 1.00 81.94 227 ALA A O 1
ATOM 1710 N N . SER A 1 228 ? 16.116 -3.486 -22.570 1.00 85.25 228 SER A N 1
ATOM 1711 C CA . SER A 1 228 ? 17.533 -3.386 -22.943 1.00 85.25 228 SER A CA 1
ATOM 1712 C C . SER A 1 228 ? 18.489 -3.926 -21.873 1.00 85.25 228 SER A C 1
ATOM 1714 O O . SER A 1 228 ? 19.698 -3.895 -22.090 1.00 85.25 228 SER A O 1
ATOM 1716 N N . LYS A 1 229 ? 17.981 -4.406 -20.726 1.00 83.12 229 LYS A N 1
ATOM 1717 C CA . LYS A 1 229 ? 18.778 -4.878 -19.575 1.00 83.12 229 LYS A CA 1
ATOM 1718 C C . LYS A 1 229 ? 19.814 -3.856 -19.084 1.00 83.12 229 LYS A C 1
ATOM 1720 O O . LYS A 1 229 ? 20.901 -4.223 -18.642 1.00 83.12 229 LYS A O 1
ATOM 1725 N N . ILE A 1 230 ? 19.478 -2.573 -19.182 1.00 82.94 230 ILE A N 1
ATOM 1726 C CA . ILE A 1 230 ? 20.309 -1.493 -18.651 1.00 82.94 230 ILE A CA 1
ATOM 1727 C C . ILE A 1 230 ? 20.032 -1.402 -17.152 1.00 82.94 230 ILE A C 1
ATOM 1729 O O . ILE A 1 230 ? 18.872 -1.384 -16.742 1.00 82.94 230 ILE A O 1
ATOM 1733 N N . ASP A 1 231 ? 21.085 -1.336 -16.338 1.00 77.88 231 ASP A N 1
ATOM 1734 C CA . ASP A 1 231 ? 20.929 -1.116 -14.901 1.00 77.88 231 ASP A CA 1
ATOM 1735 C C . ASP A 1 231 ? 20.360 0.290 -14.659 1.00 77.88 231 ASP A C 1
ATOM 1737 O O . ASP A 1 231 ? 20.981 1.296 -15.008 1.00 77.88 231 ASP A O 1
ATOM 1741 N N . GLU A 1 232 ? 19.175 0.365 -14.052 1.00 75.94 232 GLU A N 1
ATOM 1742 C CA . GLU A 1 232 ? 18.489 1.619 -13.730 1.00 75.94 232 GLU A CA 1
ATOM 1743 C C . GLU A 1 232 ? 19.363 2.549 -12.876 1.00 75.94 232 GLU A C 1
A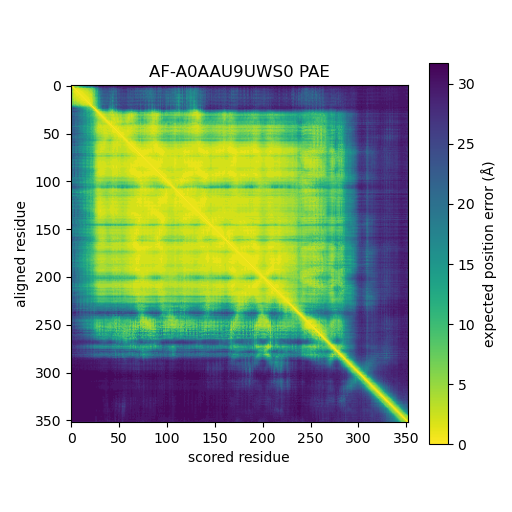TOM 1745 O O . GLU A 1 232 ? 19.286 3.772 -13.007 1.00 75.94 232 GLU A O 1
ATOM 1750 N N . LYS A 1 233 ? 20.258 1.992 -12.049 1.00 74.75 233 LYS A N 1
ATOM 1751 C CA . LYS A 1 233 ? 21.184 2.779 -11.222 1.00 74.75 233 LYS A CA 1
ATOM 1752 C C . LYS A 1 233 ? 22.113 3.652 -12.063 1.00 74.75 233 LYS A C 1
ATOM 1754 O O . LYS A 1 233 ? 22.514 4.713 -11.605 1.00 74.75 233 LYS A O 1
ATOM 1759 N N . THR A 1 234 ? 22.396 3.261 -13.307 1.00 72.31 234 THR A N 1
ATOM 1760 C CA . THR A 1 234 ? 23.221 4.055 -14.234 1.00 72.31 234 THR A CA 1
ATOM 1761 C C . THR A 1 234 ? 22.504 5.297 -14.770 1.00 72.31 234 THR A C 1
ATOM 1763 O O . THR A 1 234 ? 23.157 6.226 -15.243 1.00 72.31 234 THR A O 1
ATOM 1766 N N . LEU A 1 235 ? 21.168 5.340 -14.683 1.00 69.56 235 LEU A N 1
ATOM 1767 C CA . LEU A 1 235 ? 20.346 6.470 -15.127 1.00 69.56 235 LEU A CA 1
ATOM 1768 C C . LEU A 1 235 ? 20.162 7.519 -14.024 1.00 69.56 235 LEU A C 1
ATOM 1770 O O . LEU A 1 235 ? 19.989 8.703 -14.321 1.00 69.56 235 LEU A O 1
ATOM 1774 N N . LYS A 1 236 ? 20.233 7.105 -12.752 1.00 66.12 236 LYS A N 1
ATOM 1775 C CA . LYS A 1 236 ? 20.132 8.007 -11.600 1.00 66.12 236 LYS A CA 1
ATOM 1776 C C . LYS A 1 236 ? 21.446 8.774 -11.435 1.00 66.12 236 LYS A C 1
ATOM 1778 O O . LYS A 1 236 ? 22.449 8.228 -10.990 1.00 66.12 236 LYS A O 1
ATOM 1783 N N . LYS A 1 237 ? 21.444 10.060 -11.796 1.00 63.28 237 LYS A N 1
ATOM 1784 C CA . LYS A 1 237 ? 22.580 10.957 -11.534 1.00 63.28 237 LYS A CA 1
ATOM 1785 C C . LYS A 1 237 ? 22.628 11.318 -10.051 1.00 63.28 237 LYS A C 1
ATOM 1787 O O . LYS A 1 237 ? 21.624 11.764 -9.496 1.00 63.28 237 LYS A O 1
ATOM 1792 N N . GLU A 1 238 ? 23.797 11.179 -9.430 1.00 50.19 238 GLU A N 1
ATOM 1793 C CA . GLU A 1 238 ? 24.018 11.636 -8.055 1.00 50.19 238 GLU A CA 1
ATOM 1794 C C . GLU A 1 238 ? 23.648 13.123 -7.911 1.00 50.19 238 GLU A C 1
ATOM 1796 O O . GLU A 1 238 ? 24.031 13.959 -8.730 1.00 50.19 238 GLU A O 1
ATOM 1801 N N . GLY A 1 239 ? 22.854 13.449 -6.886 1.00 53.31 239 GLY A N 1
ATOM 1802 C CA . GLY A 1 239 ? 22.387 14.814 -6.615 1.00 53.31 239 GLY A CA 1
ATOM 1803 C C . GLY A 1 239 ? 21.141 15.265 -7.392 1.00 53.31 239 GLY A C 1
ATOM 1804 O O . GLY A 1 239 ? 20.683 16.385 -7.175 1.00 53.31 239 GLY A O 1
ATOM 1805 N N . VAL A 1 240 ? 20.559 14.423 -8.256 1.00 57.88 240 VAL A N 1
ATOM 1806 C CA . VAL A 1 240 ? 19.293 14.720 -8.950 1.00 57.88 240 VAL A CA 1
ATOM 1807 C C . VAL A 1 240 ? 18.169 13.880 -8.349 1.00 57.88 240 VAL A C 1
ATOM 1809 O O . VAL A 1 240 ? 18.060 12.683 -8.605 1.00 57.88 240 VAL A O 1
ATOM 1812 N N . CYS A 1 241 ? 17.310 14.514 -7.553 1.00 60.75 241 CYS A N 1
ATOM 1813 C CA . CYS A 1 241 ? 16.094 13.879 -7.054 1.00 60.75 241 CYS A CA 1
ATOM 1814 C C . CYS A 1 241 ? 14.963 14.024 -8.075 1.00 60.75 241 CYS A C 1
ATOM 1816 O O . CYS A 1 241 ? 14.764 15.103 -8.638 1.00 60.75 241 CYS A O 1
ATOM 1818 N N . ALA A 1 242 ? 14.177 12.961 -8.260 1.00 66.81 242 ALA A N 1
ATOM 1819 C CA . ALA A 1 242 ? 12.918 13.056 -8.988 1.00 66.81 242 ALA A CA 1
ATOM 1820 C C . ALA A 1 242 ? 12.024 14.117 -8.331 1.00 66.81 242 ALA A C 1
ATOM 1822 O O . ALA A 1 242 ? 11.846 14.134 -7.103 1.00 66.81 242 ALA A O 1
ATOM 1823 N N . ALA A 1 243 ? 11.443 14.998 -9.145 1.00 65.25 243 ALA A N 1
ATOM 1824 C CA . ALA A 1 243 ? 10.432 15.912 -8.656 1.00 65.25 243 ALA A CA 1
ATOM 1825 C C . ALA A 1 243 ? 9.260 15.083 -8.117 1.00 65.25 243 ALA A C 1
ATOM 1827 O O . ALA A 1 243 ? 8.878 14.056 -8.677 1.00 65.25 243 ALA A O 1
ATOM 1828 N N . SER A 1 244 ? 8.674 15.527 -7.010 1.00 69.56 244 SER A N 1
ATOM 1829 C CA . SER A 1 244 ? 7.472 14.906 -6.460 1.00 69.56 244 SER A CA 1
ATOM 1830 C C . SER A 1 244 ? 6.480 15.986 -6.069 1.00 69.56 244 SER A C 1
ATOM 1832 O O . SER A 1 244 ? 6.819 16.905 -5.327 1.00 69.56 244 SER A O 1
ATOM 1834 N N . LEU A 1 245 ? 5.263 15.871 -6.603 1.00 72.56 245 LEU A N 1
ATOM 1835 C CA . LEU A 1 245 ? 4.149 16.762 -6.310 1.00 72.56 245 LEU A CA 1
ATOM 1836 C C . LEU A 1 245 ? 3.124 16.002 -5.461 1.00 72.56 245 LEU A C 1
ATOM 1838 O O . LEU A 1 245 ? 2.624 14.965 -5.913 1.00 72.56 245 LEU A O 1
ATOM 1842 N N . PRO A 1 246 ? 2.770 16.509 -4.266 1.00 69.25 246 PRO A N 1
ATOM 1843 C CA . PRO A 1 246 ? 1.780 15.867 -3.405 1.00 69.25 246 PRO A CA 1
ATOM 1844 C C . PRO A 1 246 ? 0.401 15.791 -4.074 1.00 69.25 246 PRO A C 1
ATOM 1846 O O . PRO A 1 246 ? -0.349 14.854 -3.822 1.00 69.25 246 PRO A O 1
ATOM 1849 N N . THR A 1 247 ? 0.086 16.721 -4.982 1.00 66.88 247 THR A N 1
ATOM 1850 C CA . THR A 1 247 ? -1.155 16.716 -5.769 1.00 66.88 247 THR A CA 1
ATOM 1851 C C . THR A 1 247 ? -1.237 15.508 -6.696 1.00 66.88 247 THR A C 1
ATOM 1853 O O . THR A 1 247 ? -2.220 14.777 -6.654 1.00 66.88 247 THR A O 1
ATOM 1856 N N . THR A 1 248 ? -0.194 15.241 -7.486 1.00 66.75 248 THR A N 1
ATOM 1857 C CA . THR A 1 248 ? -0.147 14.078 -8.386 1.00 66.75 248 THR A CA 1
ATOM 1858 C C . THR A 1 248 ? -0.196 12.774 -7.599 1.00 66.75 248 THR A C 1
ATOM 1860 O O . THR A 1 248 ? -0.916 11.858 -7.979 1.00 66.75 248 THR A O 1
ATOM 1863 N N . MET A 1 249 ? 0.521 12.702 -6.475 1.00 74.25 249 MET A N 1
ATOM 1864 C CA . MET A 1 249 ? 0.514 11.524 -5.603 1.00 74.25 249 MET A CA 1
ATOM 1865 C C . MET A 1 249 ? -0.861 11.280 -4.982 1.00 74.25 249 MET A C 1
ATOM 1867 O O . MET A 1 249 ? -1.332 10.150 -5.002 1.00 74.25 249 MET A O 1
ATOM 1871 N N . GLY A 1 250 ? -1.529 12.333 -4.502 1.00 70.25 250 GLY A N 1
ATOM 1872 C CA . GLY A 1 250 ? -2.884 12.248 -3.960 1.00 70.25 250 GLY A CA 1
ATOM 1873 C C . GLY A 1 250 ? -3.923 11.863 -5.013 1.00 70.25 250 GLY A C 1
ATOM 1874 O O . GLY A 1 250 ? -4.796 11.052 -4.732 1.00 70.25 250 GLY A O 1
ATOM 1875 N N . ILE A 1 251 ? -3.801 12.377 -6.241 1.00 71.00 251 ILE A N 1
ATOM 1876 C CA . ILE A 1 251 ? -4.674 11.997 -7.359 1.00 71.00 251 ILE A CA 1
ATOM 1877 C C . ILE A 1 251 ? -4.471 10.520 -7.720 1.00 71.00 251 ILE A C 1
ATOM 1879 O O . ILE A 1 251 ? -5.443 9.781 -7.843 1.00 71.00 251 ILE A O 1
ATOM 1883 N N . VAL A 1 252 ? -3.221 10.074 -7.875 1.00 70.38 252 VAL A N 1
ATOM 1884 C CA . VAL A 1 252 ? -2.907 8.674 -8.203 1.00 70.38 252 VAL A CA 1
ATOM 1885 C C . VAL A 1 252 ? -3.373 7.737 -7.088 1.00 70.38 252 VAL A C 1
ATOM 1887 O O . VAL A 1 252 ? -4.016 6.738 -7.393 1.00 70.38 252 VAL A O 1
ATOM 1890 N N . ALA A 1 253 ? -3.125 8.080 -5.820 1.00 67.81 253 ALA A N 1
ATOM 1891 C CA . ALA A 1 253 ? -3.598 7.313 -4.667 1.00 67.81 253 ALA A CA 1
ATOM 1892 C C . ALA A 1 253 ? -5.134 7.267 -4.601 1.00 67.81 253 ALA A C 1
ATOM 1894 O O . ALA A 1 253 ? -5.706 6.194 -4.437 1.00 67.81 253 ALA A O 1
ATOM 1895 N N . GLY A 1 254 ? -5.804 8.401 -4.820 1.00 70.25 254 GLY A N 1
ATOM 1896 C CA . GLY A 1 254 ? -7.265 8.475 -4.838 1.00 70.25 254 GLY A CA 1
ATOM 1897 C C . GLY A 1 254 ? -7.882 7.651 -5.966 1.00 70.25 254 GLY A C 1
ATOM 1898 O O . GLY A 1 254 ? -8.859 6.947 -5.747 1.00 70.25 254 GLY A O 1
ATOM 1899 N N . PHE A 1 255 ? -7.293 7.661 -7.166 1.00 69.69 255 PHE A N 1
ATOM 1900 C CA . PHE A 1 255 ? -7.755 6.782 -8.242 1.00 69.69 255 PHE A CA 1
ATOM 1901 C C . PHE A 1 255 ? -7.441 5.312 -7.972 1.00 69.69 255 PHE A C 1
ATOM 1903 O O . PHE A 1 255 ? -8.239 4.456 -8.338 1.00 69.69 255 PHE A O 1
ATOM 1910 N N . LEU A 1 256 ? -6.299 4.998 -7.360 1.00 62.50 256 LEU A N 1
ATOM 1911 C CA . LEU A 1 256 ? -5.955 3.629 -6.986 1.00 62.50 256 LEU A CA 1
ATOM 1912 C C . LEU A 1 256 ? -6.986 3.059 -5.999 1.00 62.50 256 LEU A C 1
ATOM 1914 O O . LEU A 1 256 ? -7.468 1.943 -6.188 1.00 62.50 256 LEU A O 1
ATOM 1918 N N . GLU A 1 257 ? -7.372 3.857 -5.004 1.00 61.44 257 GLU A N 1
ATOM 1919 C CA . GLU A 1 257 ? -8.383 3.507 -4.005 1.00 61.44 257 GLU A CA 1
ATOM 1920 C C . GLU A 1 257 ? -9.797 3.445 -4.607 1.00 61.44 257 GLU A C 1
ATOM 1922 O O . GLU A 1 257 ? -10.479 2.433 -4.455 1.00 61.44 257 GLU A O 1
ATOM 1927 N N . ASP A 1 258 ? -10.207 4.434 -5.410 1.00 61.75 258 ASP A N 1
ATOM 1928 C CA . ASP A 1 258 ? -11.508 4.426 -6.100 1.00 61.75 258 ASP A CA 1
ATOM 1929 C C . ASP A 1 258 ? -11.663 3.211 -7.031 1.00 61.75 258 ASP A C 1
ATOM 1931 O O . ASP A 1 258 ? -12.722 2.581 -7.095 1.00 61.75 258 ASP A O 1
ATOM 1935 N N . ARG A 1 259 ? -10.605 2.822 -7.755 1.00 60.41 259 ARG A N 1
ATOM 1936 C CA . ARG A 1 259 ? -10.640 1.620 -8.604 1.00 60.41 259 ARG A CA 1
ATOM 1937 C C . ARG A 1 259 ? -10.736 0.347 -7.793 1.00 60.41 259 ARG A C 1
ATOM 1939 O O . ARG A 1 259 ? -11.461 -0.556 -8.204 1.00 60.41 259 ARG A O 1
ATOM 1946 N N . GLN A 1 260 ? -10.049 0.288 -6.660 1.00 57.22 260 GLN A N 1
ATOM 1947 C CA . GLN A 1 260 ? -10.155 -0.831 -5.746 1.00 57.22 260 GLN A CA 1
ATOM 1948 C C . GLN A 1 260 ? -11.596 -0.959 -5.221 1.00 57.22 260 GLN A C 1
ATOM 1950 O O . GLN A 1 260 ? -12.209 -2.011 -5.384 1.00 57.22 260 GLN A O 1
ATOM 1955 N N . CYS A 1 261 ? -12.176 0.113 -4.679 1.00 56.56 261 CYS A N 1
ATOM 1956 C CA . CYS A 1 261 ? -13.557 0.127 -4.188 1.00 56.56 261 CYS A CA 1
ATOM 1957 C C . CYS A 1 261 ? -14.569 -0.250 -5.287 1.00 56.56 261 CYS A C 1
ATOM 1959 O O . CYS A 1 261 ? -15.456 -1.074 -5.065 1.00 56.56 261 CYS A O 1
ATOM 1961 N N . ASN A 1 262 ? -14.409 0.272 -6.507 1.00 56.22 262 ASN A N 1
ATOM 1962 C CA . ASN A 1 262 ? -15.257 -0.106 -7.642 1.00 56.22 262 ASN A CA 1
ATOM 1963 C C . ASN A 1 262 ? -15.079 -1.569 -8.075 1.00 56.22 262 ASN A C 1
ATOM 1965 O O . ASN A 1 262 ? -16.041 -2.184 -8.531 1.00 56.22 262 ASN A O 1
ATOM 1969 N N . TYR A 1 263 ? -13.880 -2.134 -7.950 1.00 55.72 263 TYR A N 1
ATOM 1970 C CA . TYR A 1 263 ? -13.649 -3.552 -8.203 1.00 55.72 263 TYR A CA 1
ATOM 1971 C C . TYR A 1 263 ? -14.367 -4.419 -7.157 1.00 55.72 263 TYR A C 1
ATOM 1973 O O . TYR A 1 263 ? -15.111 -5.317 -7.534 1.00 55.72 263 TYR A O 1
ATOM 1981 N N . TRP A 1 264 ? -14.259 -4.091 -5.865 1.00 56.78 264 TRP A N 1
ATOM 1982 C CA . TRP A 1 264 ? -14.926 -4.839 -4.789 1.00 56.78 264 TRP A CA 1
ATOM 1983 C C . TRP A 1 264 ? -16.452 -4.778 -4.833 1.00 56.78 264 TRP A C 1
ATOM 1985 O O . TRP A 1 264 ? -17.118 -5.724 -4.408 1.00 56.78 264 TRP A O 1
ATOM 1995 N N . HIS A 1 265 ? -17.005 -3.661 -5.310 1.00 55.78 265 HIS A N 1
ATOM 1996 C CA . HIS A 1 265 ? -18.440 -3.400 -5.235 1.00 55.78 265 HIS A CA 1
ATOM 1997 C C . HIS A 1 265 ? -19.180 -3.491 -6.574 1.00 55.78 265 HIS A C 1
ATOM 1999 O O . HIS A 1 265 ? -20.402 -3.614 -6.558 1.00 55.78 265 HIS A O 1
ATOM 2005 N N . ARG A 1 266 ? -18.499 -3.389 -7.727 1.00 50.16 266 ARG A N 1
ATOM 2006 C CA . ARG A 1 266 ? -19.159 -3.251 -9.043 1.00 50.16 266 ARG A CA 1
ATOM 2007 C C . ARG A 1 266 ? -18.494 -4.010 -10.200 1.00 50.16 266 ARG A C 1
ATOM 2009 O O . ARG A 1 266 ? -18.924 -3.810 -11.334 1.00 50.16 266 ARG A O 1
ATOM 2016 N N . ASP A 1 267 ? -17.459 -4.824 -9.963 1.00 50.16 267 ASP A N 1
ATOM 2017 C CA . ASP A 1 267 ? -16.723 -5.563 -11.013 1.00 50.16 267 ASP A CA 1
ATOM 2018 C C . ASP A 1 267 ? -16.240 -4.675 -12.191 1.00 50.16 267 ASP A C 1
ATOM 2020 O O . ASP A 1 267 ? -16.144 -5.098 -13.345 1.00 50.16 267 ASP A O 1
ATOM 2024 N N . LEU A 1 268 ? -15.925 -3.397 -11.936 1.00 41.91 268 LEU A N 1
ATOM 2025 C CA . LEU A 1 268 ? -15.498 -2.462 -12.986 1.00 41.91 268 LEU A CA 1
ATOM 2026 C C . LEU A 1 268 ? -13.979 -2.512 -13.213 1.00 41.91 268 LEU A C 1
ATOM 2028 O O . LEU A 1 268 ? -13.209 -1.807 -12.561 1.00 41.91 268 LEU A O 1
ATOM 2032 N N . THR A 1 269 ? -13.540 -3.274 -14.217 1.00 47.91 269 THR A N 1
ATOM 2033 C CA . THR A 1 269 ? -12.123 -3.417 -14.596 1.00 47.91 269 THR A CA 1
ATOM 2034 C C . THR A 1 269 ? -11.710 -2.421 -15.690 1.00 47.91 269 THR A C 1
ATOM 2036 O O . THR A 1 269 ? -11.643 -2.755 -16.876 1.00 47.91 269 THR A O 1
ATOM 2039 N N . SER A 1 270 ? -11.421 -1.163 -15.342 1.00 45.56 270 SER A N 1
ATOM 2040 C CA . SER A 1 270 ? -10.718 -0.286 -16.293 1.00 45.56 270 SER A CA 1
ATOM 2041 C C . SER A 1 270 ? -9.234 -0.661 -16.343 1.00 45.56 270 SER A C 1
ATOM 2043 O O . SER A 1 270 ? -8.547 -0.546 -15.333 1.00 45.56 270 SER A O 1
ATOM 2045 N N . LEU A 1 271 ? -8.749 -1.072 -17.516 1.00 50.28 271 LEU A N 1
ATOM 2046 C CA . LEU A 1 271 ? -7.441 -1.714 -17.705 1.00 50.28 271 LEU A CA 1
ATOM 2047 C C . LEU A 1 271 ? -6.232 -0.832 -17.336 1.00 50.28 271 LEU A C 1
ATOM 2049 O O . LEU A 1 271 ? -5.277 -1.296 -16.723 1.00 50.28 271 LEU A O 1
ATOM 2053 N N . CYS A 1 272 ? -6.254 0.445 -17.713 1.00 51.47 272 CYS A N 1
ATOM 2054 C CA . CYS A 1 272 ? -5.176 1.391 -17.426 1.00 51.47 272 CYS A CA 1
ATOM 2055 C C . CYS A 1 272 ? -5.726 2.818 -17.466 1.00 51.47 272 CYS A C 1
ATOM 2057 O O . CYS A 1 272 ? -6.496 3.157 -18.375 1.00 51.47 272 CYS A O 1
ATOM 2059 N N . LEU A 1 273 ? -5.327 3.632 -16.488 1.00 55.31 273 LEU A N 1
ATOM 2060 C CA . LEU A 1 273 ? -5.637 5.054 -16.405 1.00 55.31 273 LEU A CA 1
ATOM 2061 C C . LEU A 1 273 ? -4.330 5.845 -16.413 1.00 55.31 273 LEU A C 1
ATOM 2063 O O . LEU A 1 273 ? -3.474 5.631 -15.557 1.00 55.31 273 LEU A O 1
ATOM 2067 N N . ARG A 1 274 ? -4.187 6.772 -17.361 1.00 55.66 274 ARG A N 1
ATOM 2068 C CA . ARG A 1 274 ? -3.090 7.751 -17.371 1.00 55.66 274 ARG A CA 1
ATOM 2069 C C . ARG A 1 274 ? -3.621 9.127 -17.026 1.00 55.66 274 ARG A C 1
ATOM 2071 O O . ARG A 1 274 ? -4.701 9.490 -17.487 1.00 55.66 274 ARG A O 1
ATOM 2078 N N . ILE A 1 275 ? -2.840 9.861 -16.244 1.00 61.00 275 ILE A N 1
ATOM 2079 C CA . ILE A 1 275 ? -3.173 11.181 -15.722 1.00 61.00 275 ILE A CA 1
ATOM 2080 C C . ILE A 1 275 ? -2.039 12.127 -16.103 1.00 61.00 275 ILE A C 1
ATOM 2082 O O . ILE A 1 275 ? -0.891 11.897 -15.723 1.00 61.00 275 ILE A O 1
ATOM 2086 N N . GLY A 1 276 ? -2.356 13.174 -16.862 1.00 49.44 276 GLY A N 1
ATOM 2087 C CA . GLY A 1 276 ? -1.435 14.266 -17.173 1.00 49.44 276 GLY A CA 1
ATOM 2088 C C . GLY A 1 276 ? -1.941 15.581 -16.588 1.00 49.44 276 GLY A C 1
ATOM 2089 O O . GLY A 1 276 ? -2.979 16.078 -17.015 1.00 49.44 276 GLY A O 1
ATOM 2090 N N . ASN A 1 277 ? -1.201 16.177 -15.649 1.00 51.56 277 ASN A N 1
ATOM 2091 C CA . ASN A 1 277 ? -1.575 17.460 -15.037 1.00 51.56 277 ASN A CA 1
ATOM 2092 C C . ASN A 1 277 ? -1.422 18.646 -16.000 1.00 51.56 277 ASN A C 1
ATOM 2094 O O . ASN A 1 277 ? -2.046 19.682 -15.797 1.00 51.56 277 ASN A O 1
ATOM 2098 N N . THR A 1 278 ? -0.602 18.520 -17.046 1.00 48.53 278 THR A N 1
ATOM 2099 C CA . THR A 1 278 ? -0.378 19.592 -18.029 1.00 48.53 278 THR A CA 1
ATOM 2100 C C . THR A 1 278 ? -1.490 19.701 -19.071 1.00 48.53 278 THR A C 1
ATOM 2102 O O . THR A 1 278 ? -1.702 20.787 -19.601 1.00 48.53 278 THR A O 1
ATOM 2105 N N . SER A 1 279 ? -2.208 18.610 -19.355 1.00 45.16 279 SER A N 1
ATOM 2106 C CA . SER A 1 279 ? -3.308 18.570 -20.332 1.00 45.16 279 SER A CA 1
ATOM 2107 C C . SER A 1 279 ? -4.676 18.246 -19.717 1.00 45.16 279 SER A C 1
ATOM 2109 O O . SER A 1 279 ? -5.682 18.309 -20.416 1.00 45.16 279 SER A O 1
ATOM 2111 N N . ASN A 1 280 ? -4.738 17.939 -18.414 1.00 50.47 280 ASN A N 1
ATOM 2112 C CA . ASN A 1 280 ? -5.940 17.466 -17.717 1.00 50.47 280 ASN A CA 1
ATOM 2113 C C . ASN A 1 280 ? -6.592 16.255 -18.422 1.00 50.47 280 ASN A C 1
ATOM 2115 O O . ASN A 1 280 ? -7.812 16.087 -18.438 1.00 50.47 280 ASN A O 1
ATOM 2119 N N . GLU A 1 281 ? -5.764 15.417 -19.052 1.00 45.00 281 GLU A N 1
ATOM 2120 C CA . GLU A 1 281 ? -6.208 14.259 -19.818 1.00 45.00 281 GLU A CA 1
ATOM 2121 C C . GLU A 1 281 ? -6.240 13.014 -18.936 1.00 45.00 281 GLU A C 1
ATOM 2123 O O . GLU A 1 281 ? -5.225 12.590 -18.377 1.00 45.00 281 GLU A O 1
ATOM 2128 N N . ILE A 1 282 ? -7.420 12.397 -18.869 1.00 52.38 282 ILE A N 1
ATOM 2129 C CA . ILE A 1 282 ? -7.621 11.064 -18.309 1.00 52.38 282 ILE A CA 1
ATOM 2130 C C . ILE A 1 282 ? -7.823 10.103 -19.478 1.00 52.38 282 ILE A C 1
ATOM 2132 O O . ILE A 1 282 ? -8.910 10.005 -20.049 1.00 52.38 282 ILE A O 1
ATOM 2136 N N . SER A 1 283 ? -6.766 9.383 -19.844 1.00 44.94 283 SER A N 1
ATOM 2137 C CA . SER A 1 283 ? -6.828 8.398 -20.928 1.00 44.94 283 SER A CA 1
ATOM 2138 C C . SER A 1 283 ? -7.122 7.008 -20.371 1.00 44.94 283 SER A C 1
ATOM 2140 O O . SER A 1 283 ? -6.404 6.529 -19.492 1.00 44.94 283 SER A O 1
ATOM 2142 N N . ARG A 1 284 ? -8.163 6.348 -20.896 1.00 41.16 284 ARG A N 1
ATOM 2143 C CA . ARG A 1 284 ? -8.471 4.936 -20.617 1.00 41.16 284 ARG A CA 1
ATOM 2144 C C . ARG A 1 284 ? -7.941 4.068 -21.752 1.00 41.16 284 ARG A C 1
ATOM 2146 O O . ARG A 1 284 ? -8.258 4.322 -22.913 1.00 41.16 284 ARG A O 1
ATOM 2153 N N . ALA A 1 285 ? -7.188 3.019 -21.435 1.00 38.50 285 ALA A N 1
ATOM 2154 C CA . ALA A 1 285 ? -6.898 1.986 -22.427 1.00 38.50 285 ALA A CA 1
ATOM 2155 C C . ALA A 1 285 ? -8.197 1.238 -22.792 1.00 38.50 285 ALA A C 1
ATOM 2157 O O . ALA A 1 285 ? -8.932 0.797 -21.907 1.00 38.50 285 ALA A O 1
ATOM 2158 N N . HIS A 1 286 ? -8.503 1.111 -24.089 1.00 29.44 286 HIS A N 1
ATOM 2159 C CA . HIS A 1 286 ? -9.630 0.298 -24.557 1.00 29.44 286 HIS A CA 1
ATOM 2160 C C . HIS A 1 286 ? -9.413 -1.185 -24.197 1.00 29.44 286 HIS A C 1
ATOM 2162 O O . HIS A 1 286 ? -8.288 -1.665 -24.333 1.00 29.44 286 HIS A O 1
ATOM 2168 N N . PRO A 1 287 ? -10.471 -1.954 -23.863 1.00 31.44 287 PRO A N 1
ATOM 2169 C CA . PRO A 1 287 ? -10.380 -3.395 -23.570 1.00 31.44 287 PRO A CA 1
ATOM 2170 C C . PRO A 1 287 ? -9.992 -4.265 -24.790 1.00 31.44 287 PRO A C 1
ATOM 2172 O O . PRO A 1 287 ? -10.027 -5.491 -24.742 1.00 31.44 287 PRO A O 1
ATOM 2175 N N . GLY A 1 288 ? -9.616 -3.649 -25.910 1.00 29.30 288 GLY A N 1
ATOM 2176 C CA . GLY A 1 288 ? -9.297 -4.307 -27.168 1.00 29.30 288 GLY A CA 1
ATOM 2177 C C . GLY A 1 288 ? -7.812 -4.615 -27.318 1.00 29.30 288 GLY A C 1
ATOM 2178 O O . GLY A 1 288 ? -7.140 -3.975 -28.122 1.00 29.30 288 GLY A O 1
ATOM 2179 N N . ARG A 1 289 ? -7.317 -5.598 -26.566 1.00 29.48 289 ARG A N 1
ATOM 2180 C CA . ARG A 1 289 ? -6.329 -6.586 -27.032 1.00 29.48 289 ARG A CA 1
ATOM 2181 C C . ARG A 1 289 ? -6.105 -7.604 -25.916 1.00 29.48 289 ARG A C 1
ATOM 2183 O O . ARG A 1 289 ? -5.366 -7.350 -24.972 1.00 29.48 289 ARG A O 1
ATOM 2190 N N . ARG A 1 290 ? -6.746 -8.767 -26.055 1.00 29.16 290 ARG A N 1
ATOM 2191 C CA . ARG A 1 290 ? -6.328 -9.994 -25.374 1.00 29.16 290 ARG A CA 1
ATOM 2192 C C . ARG A 1 290 ? -4.943 -10.319 -25.940 1.00 29.16 290 ARG A C 1
ATOM 2194 O O . ARG A 1 290 ? -4.829 -10.815 -27.058 1.00 29.16 290 ARG A O 1
ATOM 2201 N N . VAL A 1 291 ? -3.898 -9.873 -25.258 1.00 31.64 291 VAL A N 1
ATOM 2202 C CA . VAL A 1 291 ? -2.525 -10.216 -25.613 1.00 31.64 291 VAL A CA 1
ATOM 2203 C C . VAL A 1 291 ? -2.284 -11.583 -24.982 1.00 31.64 291 VAL A C 1
ATOM 2205 O O . VAL A 1 291 ? -1.963 -11.667 -23.803 1.00 31.64 291 VAL A O 1
ATOM 2208 N N . ASP A 1 292 ? -2.542 -12.651 -25.741 1.00 25.59 292 ASP A N 1
ATOM 2209 C CA . ASP A 1 292 ? -2.199 -14.021 -25.342 1.00 25.59 292 ASP A CA 1
ATOM 2210 C C . ASP A 1 292 ? -0.670 -14.161 -25.401 1.00 25.59 292 ASP A C 1
ATOM 2212 O O . ASP A 1 292 ? -0.092 -14.598 -26.392 1.00 25.59 292 ASP A O 1
ATOM 2216 N N . LEU A 1 293 ? -0.001 -13.667 -24.361 1.00 32.59 293 LEU A N 1
ATOM 2217 C CA . LEU A 1 293 ? 1.412 -13.903 -24.095 1.00 32.59 293 LEU A CA 1
ATOM 2218 C C . LEU A 1 293 ? 1.490 -14.857 -22.908 1.00 32.59 293 LEU A C 1
ATOM 2220 O O . LEU A 1 293 ? 1.868 -14.459 -21.808 1.00 32.59 293 LEU A O 1
ATOM 2224 N N . ARG A 1 294 ? 1.111 -16.124 -23.114 1.00 23.72 294 ARG A N 1
ATOM 2225 C CA . ARG A 1 294 ? 1.518 -17.177 -22.176 1.00 23.72 294 ARG A CA 1
ATOM 2226 C C . ARG A 1 294 ? 3.046 -17.216 -22.158 1.00 23.72 294 ARG A C 1
ATOM 2228 O O . ARG A 1 294 ? 3.641 -17.459 -23.211 1.00 23.72 294 ARG A O 1
ATOM 2235 N N . PRO A 1 295 ? 3.705 -17.038 -21.006 1.00 26.67 295 PRO A N 1
ATOM 2236 C CA . PRO A 1 295 ? 5.073 -17.494 -20.865 1.00 26.67 295 PRO A CA 1
ATOM 2237 C C . PRO A 1 295 ? 5.021 -19.021 -20.952 1.00 26.67 295 PRO A C 1
ATOM 2239 O O . PRO A 1 295 ? 4.360 -19.671 -20.142 1.00 26.67 295 PRO A O 1
ATOM 2242 N N . THR A 1 296 ? 5.673 -19.623 -21.945 1.00 27.64 296 THR A N 1
ATOM 2243 C CA . THR A 1 296 ? 5.948 -21.061 -21.902 1.00 27.64 296 THR A CA 1
ATOM 2244 C C . THR A 1 296 ? 6.941 -21.304 -20.769 1.00 27.64 296 THR A C 1
ATOM 2246 O O . THR A 1 296 ? 8.147 -21.152 -20.956 1.00 27.64 296 THR A O 1
ATOM 2249 N N . PHE A 1 297 ? 6.429 -21.634 -19.586 1.00 30.17 297 PHE A N 1
ATOM 2250 C CA . PHE A 1 297 ? 7.214 -22.195 -18.495 1.00 30.17 297 PHE A CA 1
ATOM 2251 C C . PHE A 1 297 ? 7.658 -23.593 -18.949 1.00 30.17 297 PHE A C 1
ATOM 2253 O O . PHE A 1 297 ? 6.824 -24.461 -19.206 1.00 30.17 297 PHE A O 1
ATOM 2260 N N . ARG A 1 298 ? 8.960 -23.786 -19.178 1.00 25.56 298 ARG A N 1
ATOM 2261 C CA . ARG A 1 298 ? 9.527 -25.101 -19.501 1.00 25.56 298 ARG A CA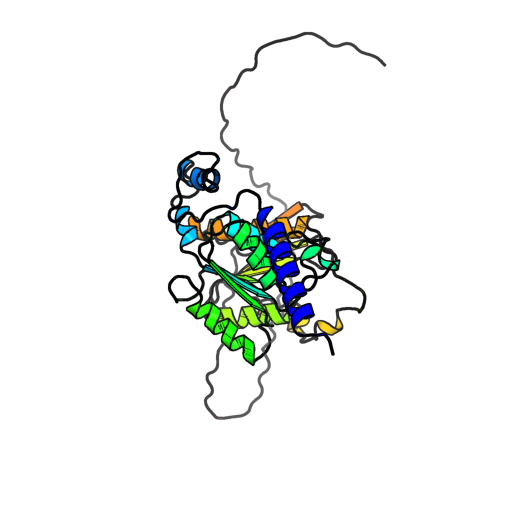 1
ATOM 2262 C C . ARG A 1 298 ? 10.031 -25.701 -18.195 1.00 25.56 298 ARG A C 1
ATOM 2264 O O . ARG A 1 298 ? 11.055 -25.254 -17.683 1.00 25.56 298 ARG A O 1
ATOM 2271 N N . ASP A 1 299 ? 9.306 -26.689 -17.679 1.00 26.47 299 ASP A N 1
ATOM 2272 C CA . ASP A 1 299 ? 9.788 -27.543 -16.597 1.00 26.47 299 ASP A CA 1
ATOM 2273 C C . ASP A 1 299 ? 11.109 -28.207 -16.999 1.00 26.47 299 ASP A C 1
ATOM 2275 O O . ASP A 1 299 ? 11.293 -28.664 -18.133 1.00 26.47 299 ASP A O 1
ATOM 2279 N N . GLY A 1 300 ? 12.047 -28.219 -16.054 1.00 29.16 300 GLY A N 1
ATOM 2280 C CA . GLY A 1 300 ? 13.365 -28.812 -16.211 1.00 29.16 300 GLY A CA 1
ATOM 2281 C C . GLY A 1 300 ? 13.281 -30.320 -16.434 1.00 29.16 300 GLY A C 1
ATOM 2282 O O . GLY A 1 300 ? 13.006 -31.081 -15.513 1.00 29.16 300 GLY A O 1
ATOM 2283 N N . GLY A 1 301 ? 13.590 -30.742 -17.658 1.00 23.05 301 GLY A N 1
ATOM 2284 C CA . GLY A 1 301 ? 13.888 -32.119 -18.032 1.00 23.05 301 GLY A CA 1
ATOM 2285 C C . GLY A 1 301 ? 15.093 -32.115 -18.967 1.00 23.05 301 GLY A C 1
ATOM 2286 O O . GLY A 1 301 ? 15.097 -31.441 -19.993 1.00 23.05 301 GLY A O 1
ATOM 2287 N N . THR A 1 302 ? 16.147 -32.806 -18.556 1.00 29.80 302 THR A N 1
ATOM 2288 C CA . THR A 1 302 ? 17.436 -32.966 -19.235 1.00 29.80 302 THR A CA 1
ATOM 2289 C C . THR A 1 302 ? 17.308 -33.406 -20.697 1.00 29.80 302 THR A C 1
ATOM 2291 O O . THR A 1 302 ? 16.721 -34.452 -20.942 1.00 29.80 302 THR A O 1
ATOM 2294 N N . GLU A 1 303 ? 17.897 -32.640 -21.628 1.00 26.06 303 GLU A N 1
ATOM 2295 C CA . GLU A 1 303 ? 18.762 -33.067 -22.755 1.00 26.06 303 GLU A CA 1
ATOM 2296 C C . GLU A 1 303 ? 18.788 -32.026 -23.898 1.00 26.06 303 GLU A C 1
ATOM 2298 O O . GLU A 1 303 ? 17.761 -31.510 -24.327 1.00 26.06 303 GLU A O 1
ATOM 2303 N N . GLY A 1 304 ? 19.989 -31.756 -24.431 1.00 24.12 304 GLY A N 1
ATOM 2304 C CA . GLY A 1 304 ? 20.180 -31.222 -25.788 1.00 24.12 304 GLY A CA 1
ATOM 2305 C C . GLY A 1 304 ? 20.341 -29.703 -25.942 1.00 24.12 304 GLY A C 1
ATOM 2306 O O . GLY A 1 304 ? 19.379 -28.944 -25.969 1.00 24.12 304 GLY A O 1
ATOM 2307 N N . ARG A 1 305 ? 21.588 -29.262 -26.164 1.00 28.39 305 ARG A N 1
ATOM 2308 C CA . ARG A 1 305 ? 21.934 -27.936 -26.706 1.00 28.39 305 ARG A CA 1
ATOM 2309 C C . ARG A 1 305 ? 21.220 -27.676 -28.040 1.00 28.39 305 ARG A C 1
ATOM 2311 O O . ARG A 1 305 ? 21.397 -28.465 -28.959 1.00 28.39 305 ARG A O 1
ATOM 2318 N N . GLN A 1 306 ? 20.602 -26.503 -28.180 1.00 22.86 306 GLN A N 1
ATOM 2319 C CA . GLN A 1 306 ? 20.742 -25.589 -29.326 1.00 22.86 306 GLN A CA 1
ATOM 2320 C C . GLN A 1 306 ? 20.122 -24.234 -28.945 1.00 22.86 306 GLN A C 1
ATOM 2322 O O . GLN A 1 306 ? 19.013 -24.177 -28.420 1.00 22.86 306 GLN A O 1
ATOM 2327 N N . GLY A 1 307 ? 20.883 -23.151 -29.129 1.00 32.53 307 GLY A N 1
ATOM 2328 C CA . GLY A 1 307 ? 20.414 -21.787 -28.888 1.00 32.53 307 GLY A CA 1
ATOM 2329 C C . GLY A 1 307 ? 19.294 -21.410 -29.857 1.00 32.53 307 GLY A C 1
ATOM 2330 O O . GLY A 1 307 ? 19.344 -21.775 -31.028 1.00 32.53 307 GLY A O 1
ATOM 2331 N N . GLY A 1 308 ? 18.292 -20.687 -29.360 1.00 22.48 308 GLY A N 1
ATOM 2332 C CA . GLY A 1 308 ? 17.181 -20.175 -30.154 1.00 22.48 308 GLY A CA 1
ATOM 2333 C C . GLY A 1 308 ? 16.775 -18.798 -29.649 1.00 22.48 308 GLY A C 1
ATOM 2334 O O . GLY A 1 308 ? 16.287 -18.659 -28.530 1.00 22.48 308 GLY A O 1
ATOM 2335 N N . GLU A 1 309 ? 17.045 -17.792 -30.471 1.00 24.33 309 GLU A N 1
ATOM 2336 C CA . GLU A 1 309 ? 16.660 -16.396 -30.302 1.00 24.33 309 GLU A CA 1
ATOM 2337 C C . GLU A 1 309 ? 15.132 -16.244 -30.240 1.00 24.33 309 GLU A C 1
ATOM 2339 O O . GLU A 1 309 ? 14.389 -16.959 -30.917 1.00 24.33 309 GLU A O 1
ATOM 2344 N N . CYS A 1 310 ? 14.648 -15.270 -29.464 1.00 23.98 310 CYS A N 1
ATOM 2345 C CA . CYS A 1 310 ? 13.269 -14.807 -29.579 1.00 23.98 310 CYS A CA 1
ATOM 2346 C C . CYS A 1 310 ? 13.058 -14.264 -30.996 1.00 23.98 310 CYS A C 1
ATOM 2348 O O . CYS A 1 310 ? 13.672 -13.265 -31.371 1.00 23.98 310 CYS A O 1
ATOM 2350 N N . ALA A 1 311 ? 12.187 -14.909 -31.773 1.00 25.92 311 ALA A N 1
ATOM 2351 C CA . ALA A 1 311 ? 11.793 -14.436 -33.091 1.00 25.92 311 ALA A CA 1
ATOM 2352 C C . ALA A 1 311 ? 11.219 -13.015 -32.981 1.00 25.92 311 ALA A C 1
ATOM 2354 O O . ALA A 1 311 ? 10.108 -12.803 -32.493 1.00 25.92 311 ALA A O 1
ATOM 2355 N N . GLY A 1 312 ? 12.006 -12.036 -33.427 1.00 26.77 312 GLY A N 1
ATOM 2356 C CA . GLY A 1 312 ? 11.571 -10.661 -33.584 1.00 26.77 312 GLY A CA 1
ATOM 2357 C C . GLY A 1 312 ? 10.469 -10.592 -34.633 1.00 26.77 312 GLY A C 1
ATOM 2358 O O . GLY A 1 312 ? 10.715 -10.805 -35.817 1.00 26.77 312 GLY A O 1
ATOM 2359 N N . GLN A 1 313 ? 9.254 -10.272 -34.203 1.00 25.14 313 GLN A N 1
ATOM 2360 C CA . GLN A 1 313 ? 8.246 -9.719 -35.096 1.00 25.14 313 GLN A CA 1
ATOM 2361 C C . GLN A 1 313 ? 8.208 -8.212 -34.864 1.00 25.14 313 GLN A C 1
ATOM 2363 O O . GLN A 1 313 ? 7.716 -7.720 -33.850 1.00 25.14 313 GLN A O 1
ATOM 2368 N N . THR A 1 314 ? 8.791 -7.483 -35.809 1.00 23.50 314 THR A N 1
ATOM 2369 C CA . THR A 1 314 ? 8.666 -6.034 -35.952 1.00 23.50 314 THR A CA 1
ATOM 2370 C C . THR A 1 314 ? 7.176 -5.664 -35.996 1.00 23.50 314 THR A C 1
ATOM 2372 O O . THR A 1 314 ? 6.426 -6.295 -36.747 1.00 23.50 314 THR A O 1
ATOM 2375 N N . PRO A 1 315 ? 6.703 -4.660 -35.236 1.00 28.28 315 PRO A N 1
ATOM 2376 C CA . PRO A 1 315 ? 5.327 -4.202 -35.377 1.00 28.28 315 PRO A CA 1
ATOM 2377 C C . PRO A 1 315 ? 5.138 -3.596 -36.780 1.00 28.28 315 PRO A C 1
ATOM 2379 O O . PRO A 1 315 ? 6.013 -2.858 -37.239 1.00 28.28 315 PRO A O 1
ATOM 2382 N N . PRO A 1 316 ? 4.027 -3.876 -37.486 1.00 25.98 316 PRO A N 1
ATOM 2383 C CA . PRO A 1 316 ? 3.780 -3.254 -38.779 1.00 25.98 316 PRO A CA 1
ATOM 2384 C C . PRO A 1 316 ? 3.537 -1.750 -38.592 1.00 25.98 316 PRO A C 1
ATOM 2386 O O . PRO A 1 316 ? 2.813 -1.337 -37.683 1.00 25.98 316 PRO A O 1
ATOM 2389 N N . GLU A 1 317 ? 4.134 -0.933 -39.464 1.00 23.86 317 GLU A N 1
ATOM 2390 C CA . GLU A 1 317 ? 3.902 0.513 -39.516 1.00 23.86 317 GLU A CA 1
ATOM 2391 C C . GLU A 1 317 ? 2.400 0.840 -39.627 1.00 23.86 317 GLU A C 1
ATOM 2393 O O . GLU A 1 317 ? 1.660 0.161 -40.354 1.00 23.86 317 GLU A O 1
ATOM 2398 N N . PRO A 1 318 ? 1.910 1.907 -38.968 1.00 29.47 318 PRO A N 1
ATOM 2399 C CA . PRO A 1 318 ? 0.523 2.313 -39.109 1.00 29.47 318 PRO A CA 1
ATOM 2400 C C . PRO A 1 318 ? 0.288 2.876 -40.518 1.00 29.47 318 PRO A C 1
ATOM 2402 O O . PRO A 1 318 ? 0.730 3.976 -40.856 1.00 29.47 318 PRO A O 1
ATOM 2405 N N . ARG A 1 319 ? -0.468 2.146 -41.349 1.00 25.45 319 ARG A N 1
ATOM 2406 C CA . ARG A 1 319 ? -0.988 2.672 -42.619 1.00 25.45 319 ARG A CA 1
ATOM 2407 C C . ARG A 1 319 ? -1.846 3.909 -42.335 1.00 25.45 319 ARG A C 1
ATOM 2409 O O . ARG A 1 319 ? -2.915 3.807 -41.736 1.00 25.45 319 ARG A O 1
ATOM 2416 N N . ARG A 1 320 ? -1.408 5.078 -42.816 1.00 26.61 320 ARG A N 1
ATOM 2417 C CA . ARG A 1 320 ? -2.233 6.294 -42.907 1.00 26.61 320 ARG A CA 1
ATOM 2418 C C . ARG A 1 320 ? -3.419 6.036 -43.841 1.00 26.61 320 ARG A C 1
ATOM 2420 O O . ARG A 1 320 ? -3.321 6.236 -45.047 1.00 26.61 320 ARG A O 1
ATOM 2427 N N . THR A 1 321 ? -4.565 5.643 -43.299 1.00 27.33 321 THR A N 1
ATOM 2428 C CA . THR A 1 321 ? -5.844 5.803 -43.998 1.00 27.33 321 THR A CA 1
ATOM 2429 C C . THR A 1 321 ? -6.408 7.177 -43.667 1.00 27.33 321 THR A C 1
ATOM 2431 O O . THR A 1 321 ? -6.920 7.396 -42.571 1.00 27.33 321 THR A O 1
ATOM 2434 N N . GLN A 1 322 ? -6.317 8.110 -44.618 1.00 29.16 322 GLN A N 1
ATOM 2435 C CA . GLN A 1 322 ? -7.113 9.335 -44.597 1.00 29.16 322 GLN A CA 1
ATOM 2436 C C . GLN A 1 322 ? -8.601 8.947 -44.613 1.00 29.16 322 GLN A C 1
ATOM 2438 O O . GLN A 1 322 ? -9.122 8.503 -45.634 1.00 29.16 322 GLN A O 1
ATOM 2443 N N . ARG A 1 323 ? -9.301 9.111 -43.488 1.00 27.33 323 ARG A N 1
ATOM 2444 C CA . ARG A 1 323 ? -10.766 9.180 -43.460 1.00 27.33 323 ARG A CA 1
ATOM 2445 C C . ARG A 1 323 ? -11.170 10.490 -42.791 1.00 27.33 323 ARG A C 1
ATOM 2447 O O . ARG A 1 323 ? -10.704 10.806 -41.702 1.00 27.33 323 ARG A O 1
ATOM 2454 N N . ARG A 1 324 ? -11.982 11.270 -43.513 1.00 24.91 324 ARG A N 1
ATOM 2455 C CA . ARG A 1 324 ? -12.568 12.551 -43.089 1.00 24.91 324 ARG A CA 1
ATOM 2456 C C . ARG A 1 324 ? -13.369 12.380 -41.786 1.00 24.91 324 ARG A C 1
ATOM 2458 O O . ARG A 1 324 ? -13.948 11.310 -41.594 1.00 24.91 324 ARG A O 1
ATOM 2465 N N . PRO A 1 325 ? -13.461 13.413 -40.931 1.00 26.86 325 PRO A N 1
ATOM 2466 C CA . PRO A 1 325 ? -14.226 13.326 -39.695 1.00 26.86 325 PRO A CA 1
ATOM 2467 C C . PRO A 1 325 ? -15.726 13.288 -40.014 1.00 26.86 325 PRO A C 1
ATOM 2469 O O . PRO A 1 325 ? -16.267 14.226 -40.595 1.00 26.86 325 PRO A O 1
ATOM 2472 N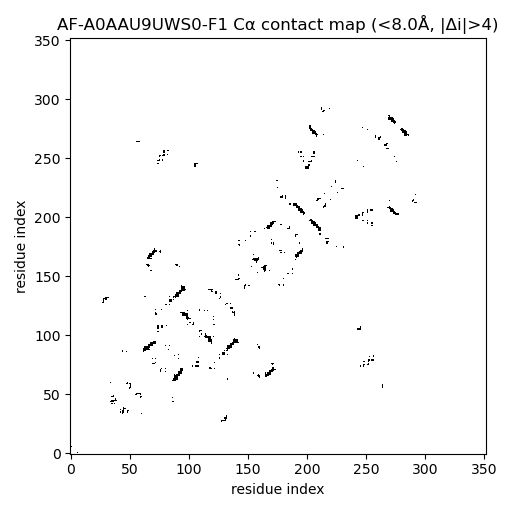 N . GLN A 1 326 ? -16.401 12.200 -39.642 1.00 26.67 326 GLN A N 1
ATOM 2473 C CA . GLN A 1 326 ? -17.852 12.199 -39.467 1.00 26.67 326 GLN A CA 1
ATOM 2474 C C . GLN A 1 326 ? -18.143 12.503 -37.998 1.00 26.67 326 GLN A C 1
ATOM 2476 O O . GLN A 1 326 ? -17.635 11.829 -37.104 1.00 26.67 326 GLN A O 1
ATOM 2481 N N . ALA A 1 327 ? -18.926 13.556 -37.771 1.00 29.81 327 ALA A N 1
ATOM 2482 C CA . ALA A 1 327 ? -19.405 13.968 -36.463 1.00 29.81 327 ALA A CA 1
ATOM 2483 C C . ALA A 1 327 ? -20.228 12.841 -35.818 1.00 29.81 327 ALA A C 1
ATOM 2485 O O . ALA A 1 327 ? -21.210 12.378 -36.399 1.00 29.81 327 ALA A O 1
ATOM 2486 N N . ALA A 1 328 ? -19.832 12.410 -34.619 1.00 27.14 328 ALA A N 1
ATOM 2487 C CA . ALA A 1 328 ? -20.625 11.513 -33.792 1.00 27.14 328 ALA A CA 1
ATOM 2488 C C . ALA A 1 328 ? -21.400 12.334 -32.752 1.00 27.14 328 ALA A C 1
ATOM 2490 O O . ALA A 1 328 ? -20.841 13.113 -31.985 1.00 27.14 328 ALA A O 1
ATOM 2491 N N . VAL A 1 329 ? -22.712 12.147 -32.811 1.00 25.56 329 VAL A N 1
ATOM 2492 C CA . VAL A 1 329 ? -23.803 12.785 -32.076 1.00 25.56 329 VAL A CA 1
ATOM 2493 C C . VAL A 1 329 ? -23.627 12.692 -30.552 1.00 25.56 329 VAL A C 1
ATOM 2495 O O . VAL A 1 329 ? -23.554 11.598 -29.995 1.00 25.56 329 VAL A O 1
ATOM 2498 N N . LEU A 1 330 ? -23.637 13.846 -29.876 1.00 23.98 330 LEU A N 1
ATOM 2499 C CA . LEU A 1 330 ? -23.873 13.973 -28.433 1.00 23.98 330 LEU A CA 1
ATOM 2500 C C . LEU A 1 330 ? -25.307 13.515 -28.122 1.00 23.98 330 LEU A C 1
ATOM 2502 O O . LEU A 1 330 ? -26.265 14.147 -28.562 1.00 23.98 330 LEU A O 1
ATOM 2506 N N . ARG A 1 331 ? -25.470 12.424 -27.364 1.00 25.72 331 ARG A N 1
ATOM 2507 C CA . ARG A 1 331 ? -26.753 12.097 -26.723 1.00 25.72 331 ARG A CA 1
ATOM 2508 C C . ARG A 1 331 ? -26.890 12.937 -25.453 1.00 25.72 331 ARG A C 1
ATOM 2510 O O . ARG A 1 331 ? -26.059 12.833 -24.554 1.00 25.72 331 ARG A O 1
ATOM 2517 N N . SER A 1 332 ? -27.925 13.768 -25.418 1.00 27.50 332 SER A N 1
ATOM 2518 C CA . SER A 1 332 ? -28.369 14.558 -24.272 1.00 27.50 332 SER A CA 1
ATOM 2519 C C . SER A 1 332 ? -28.867 13.667 -23.124 1.00 27.50 332 SER A C 1
ATOM 2521 O O . SER A 1 332 ? -29.520 12.647 -23.345 1.00 27.50 332 SER A O 1
ATOM 2523 N N . LEU A 1 333 ? -28.539 14.064 -21.893 1.00 27.48 333 LEU A N 1
ATOM 2524 C CA . LEU A 1 333 ? -29.123 13.555 -20.645 1.00 27.48 333 LEU A CA 1
ATOM 2525 C C . LEU A 1 333 ? -30.496 14.227 -20.402 1.00 27.48 333 LEU A C 1
ATOM 2527 O O . LEU A 1 333 ? -30.696 15.340 -20.890 1.00 27.48 333 LEU A O 1
ATOM 2531 N N . PRO A 1 334 ? -31.439 13.590 -19.678 1.00 29.27 334 PRO A N 1
ATOM 2532 C CA . PRO A 1 334 ? -32.782 14.133 -19.469 1.00 29.27 334 PRO A CA 1
ATOM 2533 C C . PRO A 1 334 ? -32.800 15.295 -18.462 1.00 29.27 334 PRO A C 1
ATOM 2535 O O . PRO A 1 334 ? -32.105 15.272 -17.446 1.00 29.27 334 PRO A O 1
ATOM 2538 N N . GLU A 1 335 ? -33.620 16.299 -18.777 1.00 28.03 335 GLU A N 1
ATOM 2539 C CA . GLU A 1 335 ? -33.854 17.531 -18.019 1.00 28.03 335 GLU A CA 1
ATOM 2540 C C . GLU A 1 335 ? -34.485 17.251 -16.641 1.00 28.03 335 GLU A C 1
ATOM 2542 O O . GLU A 1 335 ? -35.507 16.572 -16.537 1.00 28.03 335 GLU A O 1
ATOM 2547 N N . TYR A 1 336 ? -33.889 17.808 -15.581 1.00 30.09 336 TYR A N 1
ATOM 2548 C CA . TYR A 1 336 ? -34.520 17.947 -14.266 1.00 30.09 336 TYR A CA 1
ATOM 2549 C C . TYR A 1 336 ? -35.309 19.261 -14.222 1.00 30.09 336 TYR A C 1
ATOM 2551 O O . TYR A 1 336 ? -34.806 20.310 -14.621 1.00 30.09 336 TYR A O 1
ATOM 2559 N N . GLY A 1 337 ? -36.555 19.168 -13.756 1.00 25.55 337 GLY A N 1
ATOM 2560 C CA . GLY A 1 337 ? -37.553 20.230 -13.793 1.00 25.55 337 GLY A CA 1
ATOM 2561 C C . GLY A 1 337 ? -37.320 21.416 -12.852 1.00 25.55 337 GLY A C 1
ATOM 2562 O O . GLY A 1 337 ? -36.705 21.303 -11.795 1.00 25.55 337 GLY A O 1
ATOM 2563 N N . ASP A 1 338 ? -37.876 22.541 -13.306 1.00 28.88 338 ASP A N 1
ATOM 2564 C CA . ASP A 1 338 ? -38.370 23.724 -12.593 1.00 28.88 338 ASP A CA 1
ATOM 2565 C C . ASP A 1 338 ? -38.037 23.864 -11.095 1.00 28.88 338 ASP A C 1
ATOM 2567 O O . ASP A 1 338 ? -38.688 23.280 -10.227 1.00 28.88 338 ASP A O 1
ATOM 2571 N N . VAL A 1 339 ? -37.152 24.817 -10.785 1.00 28.47 339 VAL A N 1
ATOM 2572 C CA . VAL A 1 339 ? -37.209 25.578 -9.529 1.00 28.47 339 VAL A CA 1
ATOM 2573 C C . VAL A 1 339 ? -37.129 27.066 -9.866 1.00 28.47 339 VAL A C 1
ATOM 2575 O O . VAL A 1 339 ? -36.085 27.595 -10.241 1.00 28.47 339 VAL A O 1
ATOM 2578 N N . ARG A 1 340 ? -38.276 27.745 -9.751 1.00 24.88 340 ARG A N 1
ATOM 2579 C CA . ARG A 1 340 ? -38.407 29.204 -9.848 1.00 24.88 340 ARG A CA 1
ATOM 2580 C C . ARG A 1 340 ? -37.794 29.862 -8.610 1.00 24.88 340 ARG A C 1
ATOM 2582 O O . ARG A 1 340 ? -38.219 29.564 -7.497 1.00 24.88 340 ARG A O 1
ATOM 2589 N N . CYS A 1 341 ? -36.901 30.830 -8.804 1.00 25.84 341 CYS A N 1
ATOM 2590 C CA . CYS A 1 341 ? -36.547 31.814 -7.777 1.00 25.84 341 CYS A CA 1
ATOM 2591 C C . CYS A 1 341 ? -37.318 33.125 -8.030 1.00 25.84 341 CYS A C 1
ATOM 2593 O O . CYS A 1 341 ? -37.322 33.605 -9.167 1.00 25.84 341 CYS A O 1
ATOM 2595 N N . PRO A 1 342 ? -37.984 33.719 -7.022 1.00 28.77 342 PRO A N 1
ATOM 2596 C CA . PRO A 1 342 ? -38.759 34.940 -7.196 1.00 28.77 342 PRO A CA 1
ATOM 2597 C C . PRO A 1 342 ? -37.915 36.206 -6.975 1.00 28.77 342 PRO A C 1
ATOM 2599 O O . PRO A 1 342 ? -37.300 36.366 -5.929 1.00 28.77 342 PRO A O 1
ATOM 2602 N N . GLY A 1 343 ? -38.025 37.142 -7.922 1.00 25.61 343 GLY A N 1
ATOM 2603 C CA . GLY A 1 343 ? -38.215 38.569 -7.640 1.00 25.61 343 GLY A CA 1
ATOM 2604 C C . GLY A 1 343 ? -36.996 39.459 -7.352 1.00 25.61 343 GLY A C 1
ATOM 2605 O O . GLY A 1 343 ? -36.102 39.103 -6.598 1.00 25.61 343 GLY A O 1
ATOM 2606 N N . LEU A 1 344 ? -37.126 40.698 -7.859 1.00 28.88 344 LEU A N 1
ATOM 2607 C CA . LEU A 1 344 ? -36.327 41.922 -7.641 1.00 28.88 344 LEU A CA 1
ATOM 2608 C C . LEU A 1 344 ? -35.101 42.034 -8.572 1.00 28.88 344 LEU A C 1
ATOM 2610 O O . LEU A 1 344 ? -34.177 41.246 -8.480 1.00 28.88 344 LEU A O 1
ATOM 2614 N N . GLY A 1 345 ? -34.972 42.977 -9.506 1.00 27.16 345 GLY A N 1
ATOM 2615 C CA . GLY A 1 345 ? -35.743 44.167 -9.854 1.00 27.16 345 GLY A CA 1
ATOM 2616 C C . GLY A 1 345 ? -34.807 45.162 -10.567 1.00 27.16 345 GLY A C 1
ATOM 2617 O O . GLY A 1 345 ? -33.748 45.472 -10.045 1.00 27.16 345 GLY A O 1
ATOM 2618 N N . GLY A 1 346 ? -35.207 45.645 -11.749 1.00 28.70 346 GLY A N 1
ATOM 2619 C CA . GLY A 1 346 ? -34.919 47.004 -12.239 1.00 28.70 346 GLY A CA 1
ATOM 2620 C C . GLY A 1 346 ? -33.505 47.410 -12.701 1.00 28.70 346 GLY A C 1
ATOM 2621 O O . GLY A 1 346 ? -32.726 47.916 -11.911 1.00 28.70 346 GLY A O 1
ATOM 2622 N N . SER A 1 347 ? -33.337 47.416 -14.032 1.00 30.16 347 SER A N 1
ATOM 2623 C CA . SER A 1 347 ? -32.822 48.526 -14.874 1.00 30.16 347 SER A CA 1
ATOM 2624 C C . SER A 1 347 ? -31.330 48.954 -14.836 1.00 30.16 347 SER A C 1
ATOM 2626 O O . SER A 1 347 ? -30.743 49.086 -13.768 1.00 30.16 347 SER A O 1
ATOM 2628 N N . PRO A 1 348 ? -30.722 49.267 -16.008 1.00 41.88 348 PRO A N 1
ATOM 2629 C CA . PRO A 1 348 ? -29.290 49.534 -16.169 1.00 41.88 348 PRO A CA 1
ATOM 2630 C C . PRO A 1 348 ? -28.949 51.034 -16.121 1.00 41.88 348 PRO A C 1
ATOM 2632 O O . PRO A 1 348 ? -29.770 51.858 -16.510 1.00 41.88 348 PRO A O 1
ATOM 2635 N N . HIS A 1 349 ? -27.710 51.394 -15.762 1.00 29.75 349 HIS A N 1
ATOM 2636 C CA . HIS A 1 349 ? -27.101 52.651 -16.213 1.00 29.75 349 HIS A CA 1
ATOM 2637 C C . HIS A 1 349 ? -25.563 52.598 -16.271 1.00 29.75 349 HIS A C 1
ATOM 2639 O O . HIS A 1 349 ? -24.897 51.897 -15.518 1.00 29.75 349 HIS A O 1
ATOM 2645 N N . ARG A 1 350 ? -25.079 53.342 -17.266 1.00 30.16 350 ARG A N 1
ATOM 2646 C CA . ARG A 1 350 ? -23.732 53.562 -17.809 1.00 30.16 350 ARG A CA 1
ATOM 2647 C C . ARG A 1 350 ? -22.725 54.268 -16.880 1.00 30.16 350 ARG A C 1
ATOM 2649 O O . ARG A 1 350 ? -23.122 54.950 -15.947 1.00 30.16 350 ARG A O 1
ATOM 2656 N N . GLU A 1 351 ? -21.473 54.234 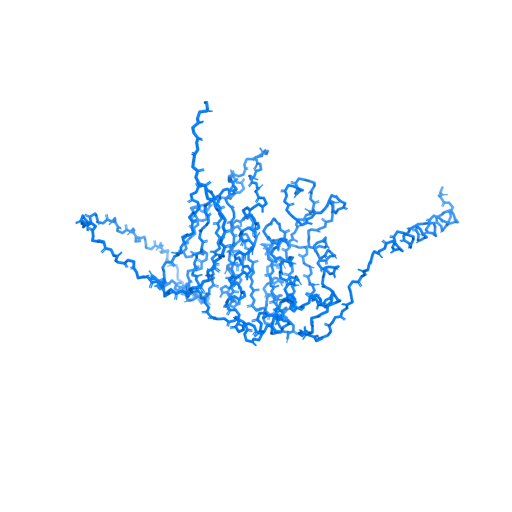-17.365 1.00 31.34 351 GLU A N 1
ATOM 2657 C CA . GLU A 1 351 ? -20.356 55.196 -17.201 1.00 31.34 351 GLU A CA 1
ATOM 2658 C C . GLU A 1 351 ? -19.542 55.136 -15.896 1.00 31.34 351 GLU A C 1
ATOM 2660 O O . GLU A 1 351 ? -19.969 55.604 -14.846 1.00 31.34 351 GLU A O 1
ATOM 2665 N N . LYS A 1 352 ? -18.288 54.671 -15.978 1.00 33.34 352 LYS A N 1
ATOM 2666 C CA . LYS A 1 352 ? -17.116 55.423 -16.463 1.00 33.34 352 LYS A CA 1
ATOM 2667 C C . LYS A 1 352 ? -15.998 54.483 -16.898 1.00 33.34 352 LYS A C 1
ATOM 2669 O O . LYS A 1 352 ? -15.957 53.356 -16.360 1.00 33.34 352 LYS A O 1
#